Protein AF-0000000073178361 (afdb_homodimer)

pLDDT: mean 91.0, std 4.7, range [73.0, 97.69]

Radius of gyration: 18.45 Å; Cα contacts (8 Å, |Δi|>4): 380; chains: 2; bounding box: 31×57×42 Å

Foldseek 3Di:
DAKWKWAADPVVLDIDTDDFPDGDPDLVSVVVRDDQAAKIKMWDFDWDAAPVRRIDTWTEIEIEAEPNYDPVRVVSCVVCVVVVCVVVVTPYYYYHHDPVVSVCVVVRVRD/DAKWKWDADPVVLDIDTDDFPDGDPDLVSVVVRDDQAAKIKMWDFDWDAAPVGRIDTWTEIEIEAEPNYDPVRVVSCVVCVVVVCVVVVTPYYYYHHDPVVSVCVVVRVRD

Structure (mmCIF, N/CA/C/O backbone):
data_AF-0000000073178361-model_v1
#
loop_
_entity.id
_entity.type
_entity.pdbx_description
1 polymer DEKNAAC100272
#
loop_
_atom_site.group_PDB
_atom_site.id
_atom_site.type_symbol
_atom_site.label_atom_id
_atom_site.label_alt_id
_atom_site.label_comp_id
_atom_site.label_asym_id
_atom_site.label_entity_id
_atom_site.label_seq_id
_atom_site.pdbx_PDB_ins_code
_atom_site.Cartn_x
_atom_site.Cartn_y
_atom_site.Cartn_z
_atom_site.occupancy
_atom_site.B_iso_or_equiv
_atom_site.auth_seq_id
_atom_site.auth_comp_id
_atom_site.auth_asym_id
_atom_site.auth_atom_id
_atom_site.pdbx_PDB_model_num
ATOM 1 N N . MET A 1 1 ? -2.188 -2.389 7.965 1 73 1 MET A N 1
ATOM 2 C CA . MET A 1 1 ? -1.613 -3.092 6.824 1 73 1 MET A CA 1
ATOM 3 C C . MET A 1 1 ? -2.686 -3.414 5.785 1 73 1 MET A C 1
ATOM 5 O O . MET A 1 1 ? -3.852 -3.604 6.133 1 73 1 MET A O 1
ATOM 9 N N . SER A 1 2 ? -2.369 -3.326 4.48 1 80.94 2 SER A N 1
ATOM 10 C CA . SER A 1 2 ? -3.293 -3.795 3.455 1 80.94 2 SER A CA 1
ATOM 11 C C . SER A 1 2 ? -2.574 -4.641 2.408 1 80.94 2 SER A C 1
ATOM 13 O O . SER A 1 2 ? -1.358 -4.531 2.242 1 80.94 2 SER A O 1
ATOM 15 N N . ALA A 1 3 ? -3.373 -5.582 1.909 1 89.44 3 ALA A N 1
ATOM 16 C CA . ALA A 1 3 ? -2.807 -6.496 0.919 1 89.44 3 ALA A CA 1
ATOM 17 C C . ALA A 1 3 ? -3.727 -6.629 -0.292 1 89.44 3 ALA A C 1
ATOM 19 O O . ALA A 1 3 ? -4.953 -6.613 -0.154 1 89.44 3 ALA A O 1
ATOM 20 N N . ASN A 1 4 ? -3.104 -6.68 -1.388 1 90.69 4 ASN A N 1
ATOM 21 C CA . ASN A 1 4 ? -3.787 -7.008 -2.635 1 90.69 4 ASN A CA 1
ATOM 22 C C . ASN A 1 4 ? -3.238 -8.289 -3.258 1 90.69 4 ASN A C 1
ATOM 24 O O . ASN A 1 4 ? -2.021 -8.484 -3.314 1 90.69 4 ASN A O 1
ATOM 28 N N . ILE A 1 5 ? -4.199 -9.07 -3.738 1 94.06 5 ILE A N 1
ATOM 29 C CA . ILE A 1 5 ? -3.807 -10.367 -4.27 1 94.06 5 ILE A CA 1
ATOM 30 C C . ILE A 1 5 ? -4.035 -10.398 -5.777 1 94.06 5 ILE A C 1
ATOM 32 O O . ILE A 1 5 ? -5.062 -9.922 -6.266 1 94.06 5 ILE A O 1
ATOM 36 N N . TYR A 1 6 ? -3.055 -11 -6.445 1 95 6 TYR A N 1
ATOM 37 C CA . TYR A 1 6 ? -3.131 -11.117 -7.898 1 95 6 TYR A CA 1
ATOM 38 C C . TYR A 1 6 ? -2.867 -12.547 -8.344 1 95 6 TYR A C 1
ATOM 40 O O . TYR A 1 6 ? -2.088 -13.266 -7.711 1 95 6 TYR A O 1
ATOM 48 N N . LYS A 1 7 ? -3.521 -12.859 -9.383 1 96 7 LYS A N 1
ATOM 49 C CA . LYS A 1 7 ? -3.332 -14.18 -9.984 1 96 7 LYS A CA 1
ATOM 50 C C . LYS A 1 7 ? -3.17 -14.07 -11.5 1 96 7 LYS A C 1
ATOM 52 O O . LYS A 1 7 ? -3.521 -13.047 -12.094 1 96 7 LYS A O 1
ATOM 57 N N . ILE A 1 8 ? -2.561 -15.109 -12.07 1 95.56 8 ILE A N 1
ATOM 58 C CA . ILE A 1 8 ? -2.477 -15.211 -13.523 1 95.56 8 ILE A CA 1
ATOM 59 C C . ILE A 1 8 ? -3.59 -16.125 -14.047 1 95.56 8 ILE A C 1
ATOM 61 O O . ILE A 1 8 ? -3.75 -17.25 -13.578 1 95.56 8 ILE A O 1
ATOM 65 N N . ASP A 1 9 ? -4.34 -15.609 -14.984 1 91.69 9 ASP A N 1
ATOM 66 C CA . ASP A 1 9 ? -5.363 -16.438 -15.633 1 91.69 9 ASP A CA 1
ATOM 67 C C . ASP A 1 9 ? -4.73 -17.516 -16.5 1 91.69 9 ASP A C 1
ATOM 69 O O . ASP A 1 9 ? -3.941 -17.203 -17.406 1 91.69 9 ASP A O 1
ATOM 73 N N . PRO A 1 10 ? -5.09 -18.703 -16.234 1 87.44 10 PRO A N 1
ATOM 74 C CA . PRO A 1 10 ? -4.426 -19.781 -16.969 1 87.44 10 PRO A CA 1
ATOM 75 C C . PRO A 1 10 ? -4.844 -19.844 -18.438 1 87.44 10 PRO A C 1
ATOM 77 O O . PRO A 1 10 ? -4.156 -20.469 -19.25 1 87.44 10 PRO A O 1
ATOM 80 N N . LYS A 1 11 ? -5.898 -19.234 -18.797 1 90.38 11 LYS A N 1
ATOM 81 C CA . LYS A 1 11 ? -6.383 -19.266 -20.172 1 90.38 11 LYS A CA 1
ATOM 82 C C . LYS A 1 11 ? -5.809 -18.125 -21 1 90.38 11 LYS A C 1
ATOM 84 O O . LYS A 1 11 ? -5.34 -18.328 -22.109 1 90.38 11 LYS A O 1
ATOM 89 N N . THR A 1 12 ? -5.809 -16.938 -20.391 1 90.56 12 THR A N 1
ATOM 90 C CA . THR A 1 12 ? -5.383 -15.758 -21.141 1 90.56 12 THR A CA 1
ATOM 91 C C . THR A 1 12 ? -3.932 -15.414 -20.828 1 90.56 12 THR A C 1
ATOM 93 O O . THR A 1 12 ? -3.311 -14.625 -21.531 1 90.56 12 THR A O 1
ATOM 96 N N . TYR A 1 13 ? -3.398 -15.961 -19.703 1 91 13 TYR A N 1
ATOM 97 C CA . TYR A 1 13 ? -2.033 -15.742 -19.234 1 91 13 TYR A CA 1
ATOM 98 C C . TYR A 1 13 ? -1.816 -14.289 -18.844 1 91 13 TYR A C 1
ATOM 100 O O . TYR A 1 13 ? -0.703 -13.766 -18.969 1 91 13 TYR A O 1
ATOM 108 N N . GLU A 1 14 ? -2.889 -13.633 -18.484 1 90.69 14 GLU A N 1
ATOM 109 C CA . GLU A 1 14 ? -2.816 -12.242 -18.062 1 90.69 14 GLU A CA 1
ATOM 110 C C . GLU A 1 14 ? -2.928 -12.125 -16.547 1 90.69 14 GLU A C 1
ATOM 112 O O . GLU A 1 14 ? -3.676 -12.875 -15.906 1 90.69 14 GLU A O 1
ATOM 117 N N . LEU A 1 15 ? -2.189 -11.211 -15.977 1 93.56 15 LEU A N 1
ATOM 118 C CA . LEU A 1 15 ? -2.277 -10.898 -14.555 1 93.56 15 LEU A CA 1
ATOM 119 C C . LEU A 1 15 ? -3.623 -10.266 -14.219 1 93.56 15 LEU A C 1
ATOM 121 O O . LEU A 1 15 ? -4.105 -9.398 -14.945 1 93.56 15 LEU A O 1
ATOM 125 N N . GLU A 1 16 ? -4.227 -10.766 -13.164 1 91 16 GLU A N 1
ATOM 126 C CA . GLU A 1 16 ? -5.531 -10.25 -12.766 1 91 16 GLU A CA 1
ATOM 127 C C . GLU A 1 16 ? -5.621 -10.07 -11.258 1 91 16 GLU A C 1
ATOM 129 O O . GLU A 1 16 ? -5.059 -10.859 -10.492 1 91 16 GLU A O 1
ATOM 134 N N . PHE A 1 17 ? -6.355 -9.047 -10.938 1 91.19 17 PHE A N 1
ATOM 135 C CA . PHE A 1 17 ? -6.637 -8.805 -9.523 1 91.19 17 PHE A CA 1
ATOM 136 C C . PHE A 1 17 ? -7.633 -9.828 -8.992 1 91.19 17 PHE A C 1
ATOM 138 O O . PHE A 1 17 ? -8.633 -10.133 -9.648 1 91.19 17 PHE A O 1
ATOM 145 N N . GLU A 1 18 ? -7.289 -10.422 -7.844 1 90.62 18 GLU A N 1
ATOM 146 C CA . GLU A 1 18 ? -8.211 -11.336 -7.172 1 90.62 18 GLU A CA 1
ATOM 147 C C . GLU A 1 18 ? -8.836 -10.68 -5.945 1 90.62 18 GLU A C 1
ATOM 149 O O . GLU A 1 18 ? -8.156 -10.406 -4.961 1 90.62 18 GLU A O 1
ATOM 154 N N . GLU A 1 19 ? -10.125 -10.492 -6.066 1 84.69 19 GLU A N 1
ATOM 155 C CA . GLU A 1 19 ? -10.836 -9.875 -4.949 1 84.69 19 GLU A CA 1
ATOM 156 C C . GLU A 1 19 ? -10.914 -10.812 -3.752 1 84.69 19 GLU A C 1
ATOM 158 O O . GLU A 1 19 ? -11.391 -11.945 -3.873 1 84.69 19 GLU A O 1
ATOM 163 N N . PRO A 1 20 ? -10.398 -10.32 -2.643 1 86 20 PRO A N 1
ATOM 164 C CA . PRO A 1 20 ? -10.492 -11.195 -1.473 1 86 20 PRO A CA 1
ATOM 165 C C . PRO A 1 20 ? -11.922 -11.336 -0.956 1 86 20 PRO A C 1
ATOM 167 O O . PRO A 1 20 ? -12.758 -10.469 -1.21 1 86 20 PRO A O 1
ATOM 170 N N . ASP A 1 21 ? -12.164 -12.422 -0.297 1 85.75 21 ASP A N 1
ATOM 171 C CA . ASP A 1 21 ? -13.477 -12.656 0.309 1 85.75 21 ASP A CA 1
ATOM 172 C C . ASP A 1 21 ? -13.727 -11.688 1.464 1 85.75 21 ASP A C 1
ATOM 174 O O . ASP A 1 21 ? -14.852 -11.234 1.666 1 85.75 21 ASP A O 1
ATOM 178 N N . ASP A 1 22 ? -12.695 -11.438 2.193 1 83.44 22 ASP A N 1
ATOM 179 C CA . ASP A 1 22 ? -12.773 -10.555 3.352 1 83.44 22 ASP A CA 1
ATOM 180 C C . ASP A 1 22 ? -11.648 -9.523 3.33 1 83.44 22 ASP A C 1
ATOM 182 O O . ASP A 1 22 ? -10.672 -9.68 2.602 1 83.44 22 ASP A O 1
ATOM 186 N N . THR A 1 23 ? -11.938 -8.492 4.055 1 81.31 23 THR A N 1
ATOM 187 C CA . THR A 1 23 ? -10.898 -7.473 4.18 1 81.31 23 THR A CA 1
ATOM 188 C C . THR A 1 23 ? -9.633 -8.062 4.781 1 81.31 23 THR A C 1
ATOM 190 O O . THR A 1 23 ? -9.695 -8.797 5.77 1 81.31 23 THR A O 1
ATOM 193 N N . ILE A 1 24 ? -8.539 -7.793 4.125 1 84.56 24 ILE A N 1
ATOM 194 C CA . ILE A 1 24 ? -7.254 -8.273 4.625 1 84.56 24 ILE A CA 1
ATOM 195 C C . ILE A 1 24 ? -6.582 -7.176 5.453 1 84.56 24 ILE A C 1
ATOM 197 O O . ILE A 1 24 ? -6.066 -6.203 4.902 1 84.56 24 ILE A O 1
ATOM 201 N N . ASP A 1 25 ? -6.609 -7.297 6.766 1 80.44 25 ASP A N 1
ATOM 202 C CA . ASP A 1 25 ? -6.066 -6.246 7.625 1 80.44 25 ASP A CA 1
ATOM 203 C C . ASP A 1 25 ? -4.953 -6.789 8.523 1 80.44 25 ASP A C 1
ATOM 205 O O . ASP A 1 25 ? -4.484 -6.098 9.43 1 80.44 25 ASP A O 1
ATOM 209 N N . SER A 1 26 ? -4.617 -8.062 8.336 1 84.81 26 SER A N 1
ATOM 210 C CA . SER A 1 26 ? -3.531 -8.695 9.078 1 84.81 26 SER A CA 1
ATOM 211 C C . SER A 1 26 ? -2.861 -9.789 8.25 1 84.81 26 SER A C 1
ATOM 213 O O . SER A 1 26 ? -3.42 -10.25 7.254 1 84.81 26 SER A O 1
ATOM 215 N N . LEU A 1 27 ? -1.683 -10.172 8.742 1 87.94 27 LEU A N 1
ATOM 216 C CA . LEU A 1 27 ? -0.977 -11.25 8.062 1 87.94 27 LEU A CA 1
ATOM 217 C C . LEU A 1 27 ? -1.759 -12.555 8.164 1 87.94 27 LEU A C 1
ATOM 219 O O . LEU A 1 27 ? -1.799 -13.336 7.207 1 87.94 27 LEU A O 1
ATOM 223 N N . ASP A 1 28 ? -2.367 -12.742 9.344 1 88.19 28 ASP A N 1
ATOM 224 C CA . ASP A 1 28 ? -3.176 -13.945 9.531 1 88.19 28 ASP A CA 1
ATOM 225 C C . ASP A 1 28 ? -4.34 -13.984 8.547 1 88.19 28 ASP A C 1
ATOM 227 O O . ASP A 1 28 ? -4.621 -15.031 7.953 1 88.19 28 ASP A O 1
ATOM 231 N N . SER A 1 29 ? -5.008 -12.859 8.414 1 89.25 29 SER A N 1
ATOM 232 C CA . SER A 1 29 ? -6.141 -12.805 7.496 1 89.25 29 SER A CA 1
ATOM 233 C C . SER A 1 29 ? -5.691 -12.961 6.047 1 89.25 29 SER A C 1
ATOM 235 O O . SER A 1 29 ? -6.438 -13.469 5.207 1 89.25 29 SER A O 1
ATOM 237 N N . LEU A 1 30 ? -4.527 -12.57 5.73 1 90.94 30 LEU A N 1
ATOM 238 C CA . LEU A 1 30 ? -3.957 -12.758 4.402 1 90.94 30 LEU A CA 1
ATOM 239 C C . LEU A 1 30 ? -3.789 -14.242 4.09 1 90.94 30 LEU A C 1
ATOM 241 O O . LEU A 1 30 ? -4.207 -14.703 3.025 1 90.94 30 LEU A O 1
ATOM 245 N N . VAL A 1 31 ? -3.248 -14.938 5.031 1 89.88 31 VAL A N 1
ATOM 246 C CA . VAL A 1 31 ? -2.98 -16.359 4.859 1 89.88 31 VAL A CA 1
ATOM 247 C C . VAL A 1 31 ? -4.285 -17.094 4.578 1 89.88 31 VAL A C 1
ATOM 249 O O . VAL A 1 31 ? -4.324 -18 3.742 1 89.88 31 VAL A O 1
ATOM 252 N N . GLU A 1 32 ? -5.309 -16.688 5.23 1 90.69 32 GLU A N 1
ATOM 253 C CA . GLU A 1 32 ? -6.609 -17.344 5.109 1 90.69 32 GLU A CA 1
ATOM 254 C C . GLU A 1 32 ? -7.191 -17.156 3.711 1 90.69 32 GLU A C 1
ATOM 256 O O . GLU A 1 32 ? -8.047 -17.938 3.279 1 90.69 32 GLU A O 1
ATOM 261 N N . GLU A 1 33 ? -6.762 -16.172 3.041 1 92.12 33 GLU A N 1
ATOM 262 C CA . GLU A 1 33 ? -7.32 -15.844 1.732 1 92.12 33 GLU A CA 1
ATOM 263 C C . GLU A 1 33 ? -6.559 -16.562 0.617 1 92.12 33 GLU A C 1
ATOM 265 O O . GLU A 1 33 ? -7.023 -16.609 -0.523 1 92.12 33 GLU A O 1
ATOM 270 N N . LEU A 1 34 ? -5.43 -17.078 0.937 1 93.38 34 LEU A N 1
ATOM 271 C CA . LEU A 1 34 ? -4.562 -17.656 -0.085 1 93.38 34 LEU A CA 1
ATOM 272 C C . LEU A 1 34 ? -4.91 -19.125 -0.329 1 93.38 34 LEU A C 1
ATOM 274 O O . LEU A 1 34 ? -5.23 -19.859 0.61 1 93.38 34 LEU A O 1
ATOM 278 N N . PRO A 1 35 ? -4.906 -19.547 -1.549 1 93.44 35 PRO A N 1
ATOM 279 C CA . PRO A 1 35 ? -5.156 -20.953 -1.881 1 93.44 35 PRO A CA 1
ATOM 280 C C . PRO A 1 35 ? -4.008 -21.859 -1.471 1 93.44 35 PRO A C 1
ATOM 282 O O . PRO A 1 35 ? -2.857 -21.422 -1.397 1 93.44 35 PRO A O 1
ATOM 285 N N . ASP A 1 36 ? -4.27 -23.188 -1.4 1 92.06 36 ASP A N 1
ATOM 286 C CA . ASP A 1 36 ? -3.271 -24.141 -0.908 1 92.06 36 ASP A CA 1
ATOM 287 C C . ASP A 1 36 ? -2.455 -24.719 -2.059 1 92.06 36 ASP A C 1
ATOM 289 O O . ASP A 1 36 ? -1.389 -25.297 -1.839 1 92.06 36 ASP A O 1
ATOM 293 N N . ASN A 1 37 ? -2.877 -24.547 -3.264 1 94.56 37 ASN A N 1
ATOM 294 C CA . ASN A 1 37 ? -2.234 -25.328 -4.305 1 94.56 37 ASN A CA 1
ATOM 295 C C . ASN A 1 37 ? -1.938 -24.5 -5.547 1 94.56 37 ASN A C 1
ATOM 297 O O . ASN A 1 37 ? -1.56 -25.031 -6.59 1 94.56 37 ASN A O 1
ATOM 301 N N . THR A 1 38 ? -2.158 -23.203 -5.516 1 95.44 38 THR A N 1
ATOM 302 C CA . THR A 1 38 ? -1.839 -22.344 -6.652 1 95.44 38 THR A CA 1
ATOM 303 C C . THR A 1 38 ? -1.091 -21.109 -6.191 1 95.44 38 THR A C 1
ATOM 305 O O . THR A 1 38 ? -1.426 -20.516 -5.16 1 95.44 38 THR A O 1
ATOM 308 N N . PRO A 1 39 ? -0.164 -20.641 -6.953 1 96.81 39 PRO A N 1
ATOM 309 C CA . PRO A 1 39 ? 0.592 -19.453 -6.57 1 96.81 39 PRO A CA 1
ATOM 310 C C . PRO A 1 39 ? -0.234 -18.172 -6.672 1 96.81 39 PRO A C 1
ATOM 312 O O . PRO A 1 39 ? -1.255 -18.141 -7.363 1 96.81 39 PRO A O 1
ATOM 315 N N . ARG A 1 40 ? 0.213 -17.172 -5.895 1 97 40 ARG A N 1
ATOM 316 C CA . ARG A 1 40 ? -0.356 -15.828 -5.949 1 97 40 ARG A CA 1
ATOM 317 C C . ARG A 1 40 ? 0.728 -14.766 -5.785 1 97 40 ARG A C 1
ATOM 319 O O . ARG A 1 40 ? 1.762 -15.023 -5.16 1 97 40 ARG A O 1
ATOM 326 N N . PHE A 1 41 ? 0.514 -13.672 -6.434 1 96.94 41 PHE A N 1
ATOM 327 C CA . PHE A 1 41 ? 1.26 -12.453 -6.125 1 96.94 41 PHE A CA 1
ATOM 328 C C . PHE A 1 41 ? 0.498 -11.594 -5.125 1 96.94 41 PHE A C 1
ATOM 330 O O . PHE A 1 41 ? -0.71 -11.391 -5.266 1 96.94 41 PHE A O 1
ATOM 337 N N . ILE A 1 42 ? 1.285 -11.148 -4.176 1 95.31 42 ILE A N 1
ATOM 338 C CA . ILE A 1 42 ? 0.673 -10.266 -3.186 1 95.31 42 ILE A CA 1
ATOM 339 C C . ILE A 1 42 ? 1.447 -8.953 -3.117 1 95.31 42 ILE A C 1
ATOM 341 O O . ILE A 1 42 ? 2.678 -8.953 -3.051 1 95.31 42 ILE A O 1
ATOM 345 N N . ILE A 1 43 ? 0.765 -7.879 -3.273 1 93.5 43 ILE A N 1
ATOM 346 C CA . ILE A 1 43 ? 1.327 -6.562 -2.98 1 93.5 43 ILE A CA 1
ATOM 347 C C . ILE A 1 43 ? 0.876 -6.105 -1.594 1 93.5 43 ILE A C 1
ATOM 349 O O . ILE A 1 43 ? -0.32 -5.934 -1.35 1 93.5 43 ILE A O 1
ATOM 353 N N . LEU A 1 44 ? 1.842 -5.91 -0.749 1 92.75 44 LEU A N 1
ATOM 354 C CA . LEU A 1 44 ? 1.572 -5.621 0.656 1 92.75 44 LEU A CA 1
ATOM 355 C C . LEU A 1 44 ? 2.102 -4.246 1.038 1 92.75 44 LEU A C 1
ATOM 357 O O . LEU A 1 44 ? 3.301 -3.98 0.919 1 92.75 44 LEU A O 1
ATOM 361 N N . ASN A 1 45 ? 1.271 -3.352 1.315 1 89.19 45 ASN A N 1
ATOM 362 C CA . ASN A 1 45 ? 1.639 -2.109 1.986 1 89.19 45 ASN A CA 1
ATOM 363 C C . ASN A 1 45 ? 1.819 -2.314 3.488 1 89.19 45 ASN A C 1
ATOM 365 O O . ASN A 1 45 ? 0.85 -2.57 4.203 1 89.19 45 ASN A O 1
ATOM 369 N N . TYR A 1 46 ? 3.043 -2.195 3.904 1 89.56 46 TYR A N 1
ATOM 370 C CA . TYR A 1 46 ? 3.357 -2.605 5.27 1 89.56 46 TYR A CA 1
ATOM 371 C C . TYR A 1 46 ? 4.125 -1.514 6.004 1 89.56 46 TYR A C 1
ATOM 373 O O . TYR A 1 46 ? 5.332 -1.638 6.223 1 89.56 46 TYR A O 1
ATOM 381 N N . PRO A 1 47 ? 3.4 -0.482 6.465 1 88.19 47 PRO A N 1
ATOM 382 C CA . PRO A 1 47 ? 4.074 0.574 7.223 1 88.19 47 PRO A CA 1
ATOM 383 C C . PRO A 1 47 ? 4.484 0.124 8.625 1 88.19 47 PRO A C 1
ATOM 385 O O . PRO A 1 47 ? 3.752 -0.629 9.273 1 88.19 47 PRO A O 1
ATOM 388 N N . TYR A 1 48 ? 5.676 0.541 8.984 1 89.25 48 TYR A N 1
ATOM 389 C CA . TYR A 1 48 ? 6.125 0.253 10.344 1 89.25 48 TYR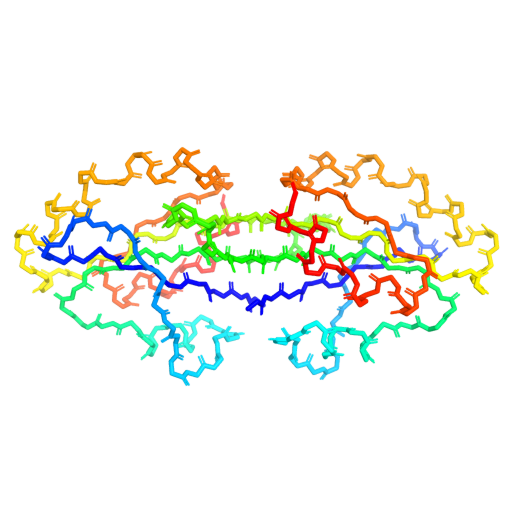 A CA 1
ATOM 390 C C . TYR A 1 48 ? 7.129 1.296 10.812 1 89.25 48 TYR A C 1
ATOM 392 O O . TYR A 1 48 ? 7.586 2.129 10.031 1 89.25 48 TYR A O 1
ATOM 400 N N . THR A 1 49 ? 7.355 1.328 12.086 1 86 49 THR A N 1
ATOM 401 C CA . THR A 1 49 ? 8.375 2.195 12.664 1 86 49 THR A CA 1
ATOM 402 C C . THR A 1 49 ? 9.641 1.403 12.977 1 86 49 THR A C 1
ATOM 404 O O . THR A 1 49 ? 9.594 0.41 13.703 1 86 49 THR A O 1
ATOM 407 N N . ALA A 1 50 ? 10.688 1.885 12.359 1 87.56 50 ALA A N 1
ATOM 408 C CA . ALA A 1 50 ? 11.969 1.214 12.602 1 87.56 50 ALA A CA 1
ATOM 409 C C . ALA A 1 50 ? 12.43 1.407 14.039 1 87.56 50 ALA A C 1
ATOM 411 O O . ALA A 1 50 ? 11.836 2.191 14.789 1 87.56 50 ALA A O 1
ATOM 412 N N . SER A 1 51 ? 13.445 0.602 14.391 1 87.38 51 SER A N 1
ATOM 413 C CA . SER A 1 51 ? 13.953 0.623 15.758 1 87.38 51 SER A CA 1
ATOM 414 C C . SER A 1 51 ? 14.5 2 16.125 1 87.38 51 SER A C 1
ATOM 416 O O . SER A 1 51 ? 14.484 2.391 17.297 1 87.38 51 SER A O 1
ATOM 418 N N . ASP A 1 52 ? 14.969 2.762 15.211 1 85.12 52 ASP A N 1
ATOM 419 C CA . ASP A 1 52 ? 15.531 4.086 15.469 1 85.12 52 ASP A CA 1
ATOM 420 C C . ASP A 1 52 ? 14.445 5.156 15.43 1 85.12 52 ASP A C 1
ATOM 422 O O . ASP A 1 52 ? 14.742 6.352 15.484 1 85.12 52 ASP A O 1
ATOM 426 N N . GLY A 1 53 ? 13.227 4.777 15.289 1 80.75 53 GLY A N 1
ATOM 427 C CA . GLY A 1 53 ? 12.102 5.699 15.367 1 80.75 53 GLY A CA 1
ATOM 428 C C . GLY A 1 53 ? 11.664 6.219 14.016 1 80.75 53 GLY A C 1
ATOM 429 O O . GLY A 1 53 ? 10.664 6.934 13.914 1 80.75 53 GLY A O 1
ATOM 430 N N . ARG A 1 54 ? 12.328 5.855 13.008 1 81.62 54 ARG A N 1
ATOM 431 C CA . ARG A 1 54 ? 12 6.355 11.68 1 81.62 54 ARG A CA 1
ATOM 432 C C . ARG A 1 54 ? 10.828 5.586 11.078 1 81.62 54 ARG A C 1
ATOM 434 O O . ARG A 1 54 ? 10.82 4.352 11.086 1 81.62 54 ARG A O 1
ATOM 441 N N . PRO A 1 55 ? 9.742 6.273 10.617 1 85.75 55 PRO A N 1
ATOM 442 C CA . PRO A 1 55 ? 8.656 5.578 9.922 1 85.75 55 PRO A CA 1
ATOM 443 C C . PRO A 1 55 ? 9.086 5.023 8.562 1 85.75 55 PRO A C 1
ATOM 445 O O . PRO A 1 55 ? 9.836 5.68 7.836 1 85.75 55 PRO A O 1
ATOM 448 N N . MET A 1 56 ? 8.773 3.85 8.281 1 87.12 56 MET A N 1
ATOM 449 C CA . MET A 1 56 ? 9.047 3.178 7.016 1 87.12 56 MET A CA 1
ATOM 450 C C . MET A 1 56 ? 7.746 2.836 6.293 1 87.12 56 MET A C 1
ATOM 452 O O . MET A 1 56 ? 6.746 2.498 6.93 1 87.12 56 MET A O 1
ATOM 456 N N . PHE A 1 57 ? 7.816 2.965 4.945 1 87.25 57 PHE A N 1
ATOM 457 C CA . PHE A 1 57 ? 6.637 2.748 4.117 1 87.25 57 PHE A CA 1
ATOM 458 C C . PHE A 1 57 ? 6.938 1.766 2.992 1 87.25 57 PHE A C 1
ATOM 460 O O . PHE A 1 57 ? 6.73 2.076 1.816 1 87.25 57 PHE A O 1
ATOM 467 N N . PRO A 1 58 ? 7.305 0.642 3.332 1 90.19 58 PRO A N 1
ATOM 468 C CA . PRO A 1 58 ? 7.695 -0.247 2.234 1 90.19 58 PRO A CA 1
ATOM 469 C C . PRO A 1 58 ? 6.492 -0.818 1.485 1 90.19 58 PRO A C 1
ATOM 471 O O . PRO A 1 58 ? 5.473 -1.137 2.1 1 90.19 58 PRO A O 1
ATOM 474 N N . LEU A 1 59 ? 6.547 -0.883 0.263 1 91.69 59 LEU A N 1
ATOM 475 C CA . LEU A 1 59 ? 5.715 -1.713 -0.601 1 91.69 59 LEU A CA 1
ATOM 476 C C . LEU A 1 59 ? 6.383 -3.059 -0.867 1 91.69 59 LEU A C 1
ATOM 478 O O . LEU A 1 59 ? 7.434 -3.121 -1.508 1 91.69 59 LEU A O 1
ATOM 482 N N . VAL A 1 60 ? 5.746 -4.09 -0.361 1 94.69 60 VAL A N 1
ATOM 483 C CA . VAL A 1 60 ? 6.367 -5.41 -0.417 1 94.69 60 VAL A CA 1
ATOM 484 C C . VAL A 1 60 ? 5.672 -6.266 -1.473 1 94.69 60 VAL A C 1
ATOM 486 O O . VAL A 1 60 ? 4.441 -6.336 -1.51 1 94.69 60 VAL A O 1
ATOM 489 N N . LEU A 1 61 ? 6.434 -6.852 -2.342 1 96.88 61 LEU A N 1
ATOM 490 C CA . LEU A 1 61 ? 5.914 -7.863 -3.254 1 96.88 61 LEU A CA 1
ATOM 491 C C . LEU A 1 61 ? 6.207 -9.266 -2.732 1 96.88 61 LEU A C 1
ATOM 493 O O . LEU A 1 61 ? 7.367 -9.633 -2.545 1 96.88 61 LEU A O 1
ATOM 497 N N . ILE A 1 62 ? 5.156 -9.992 -2.527 1 96.88 62 ILE A N 1
ATOM 498 C CA . ILE A 1 62 ? 5.262 -11.367 -2.053 1 96.88 62 ILE A CA 1
ATOM 499 C C . ILE A 1 62 ? 4.871 -12.328 -3.174 1 96.88 62 ILE A C 1
ATOM 501 O O . ILE A 1 62 ? 3.807 -12.188 -3.781 1 96.88 62 ILE A O 1
ATOM 505 N N . TYR A 1 63 ? 5.785 -13.242 -3.447 1 97.69 63 TYR A N 1
ATOM 506 C CA . TYR A 1 63 ? 5.492 -14.367 -4.328 1 97.69 63 TYR A CA 1
ATOM 507 C C . TYR A 1 63 ? 5.152 -15.609 -3.521 1 97.69 63 TYR A C 1
ATOM 509 O O . TYR A 1 63 ? 6.043 -16.297 -3.014 1 97.69 63 TYR A O 1
ATOM 517 N N . TYR A 1 64 ? 3.807 -15.797 -3.381 1 97 64 TYR A N 1
ATOM 518 C CA . TYR A 1 64 ? 3.318 -16.984 -2.688 1 97 64 TYR A CA 1
ATOM 519 C C . TYR A 1 64 ? 3.254 -18.172 -3.631 1 97 64 TYR A C 1
ATOM 521 O O . TYR A 1 64 ? 2.484 -18.172 -4.594 1 97 64 TYR A O 1
ATOM 529 N N . ARG A 1 65 ? 4.035 -19.156 -3.352 1 95.62 65 ARG A N 1
ATOM 530 C CA . ARG A 1 65 ? 4.117 -20.312 -4.242 1 95.62 65 ARG A CA 1
ATOM 531 C C . ARG A 1 65 ? 4.18 -21.609 -3.449 1 95.62 65 ARG A C 1
ATOM 533 O O . ARG A 1 65 ? 5.246 -22.219 -3.314 1 95.62 65 ARG A O 1
ATOM 540 N N . PRO A 1 66 ? 3.031 -22.109 -3.107 1 95.06 66 PRO A N 1
ATOM 541 C CA . PRO A 1 66 ? 2.996 -23.359 -2.336 1 95.06 66 PRO A CA 1
ATOM 542 C C . PRO A 1 66 ? 3.664 -24.516 -3.062 1 95.06 66 PRO A C 1
ATOM 544 O O . PRO A 1 66 ? 3.557 -24.625 -4.285 1 95.06 66 PRO A O 1
ATOM 547 N N . SER A 1 67 ? 4.316 -25.375 -2.305 1 93.38 67 SER A N 1
ATOM 548 C CA . SER A 1 67 ? 5.051 -26.5 -2.875 1 93.38 67 SER A CA 1
ATOM 549 C C . SER A 1 67 ? 4.109 -27.484 -3.557 1 93.38 67 SER A C 1
ATOM 551 O O . SER A 1 67 ? 4.535 -28.266 -4.418 1 93.38 67 SER A O 1
ATOM 553 N N . THR A 1 68 ? 2.889 -27.484 -3.164 1 94.25 68 THR A N 1
ATOM 554 C CA . THR A 1 68 ? 1.896 -28.422 -3.678 1 94.25 68 THR A CA 1
ATOM 555 C C . THR A 1 68 ? 1.391 -27.984 -5.047 1 94.25 68 THR A C 1
ATOM 557 O O . THR A 1 68 ? 0.612 -28.688 -5.688 1 94.25 68 THR A O 1
ATOM 560 N N . SER A 1 69 ? 1.771 -26.812 -5.488 1 94.88 69 SER A N 1
ATOM 561 C CA . SER A 1 69 ? 1.31 -26.297 -6.773 1 94.88 69 SER A CA 1
ATOM 562 C C . SER A 1 69 ? 1.822 -27.156 -7.93 1 94.88 69 SER A C 1
ATOM 564 O O . SER A 1 69 ? 2.893 -27.75 -7.832 1 94.88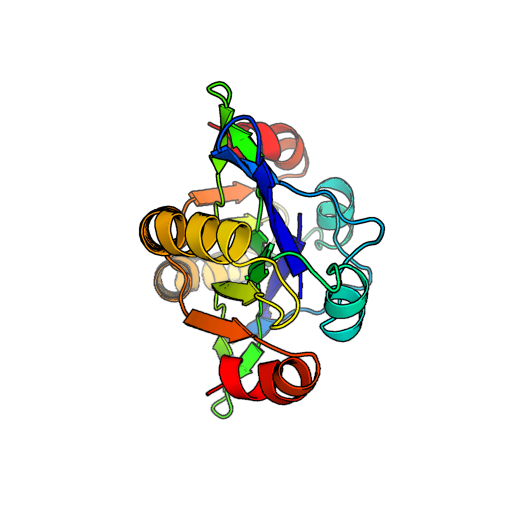 69 SER A O 1
ATOM 566 N N . ARG A 1 70 ? 1.076 -27.156 -9.031 1 94.5 70 ARG A N 1
ATOM 567 C CA . ARG A 1 70 ? 1.517 -27.844 -10.242 1 94.5 70 ARG A CA 1
ATOM 568 C C . ARG A 1 70 ? 2.707 -27.125 -10.867 1 94.5 70 ARG A C 1
ATOM 570 O O . ARG A 1 70 ? 2.811 -25.891 -10.789 1 94.5 70 ARG A O 1
ATOM 577 N N . GLN A 1 71 ? 3.529 -27.875 -11.477 1 94.75 71 GLN A N 1
ATOM 578 C CA . GLN A 1 71 ? 4.734 -27.344 -12.109 1 94.75 71 GLN A CA 1
ATOM 579 C C . GLN A 1 71 ? 4.387 -26.297 -13.156 1 94.75 71 GLN A C 1
ATOM 581 O O . GLN A 1 71 ? 5.059 -25.266 -13.258 1 94.75 71 GLN A O 1
ATOM 586 N N . GLU A 1 72 ? 3.379 -26.562 -13.844 1 94.44 72 GLU A N 1
ATOM 587 C CA . GLU A 1 72 ? 2.955 -25.641 -14.891 1 94.44 72 GLU A CA 1
ATOM 588 C C . GLU A 1 72 ? 2.625 -24.266 -14.312 1 94.44 72 GLU A C 1
ATOM 590 O O . GLU A 1 72 ? 3.021 -23.25 -14.875 1 94.44 72 GLU A O 1
ATOM 595 N N . SER A 1 73 ? 1.896 -24.25 -13.234 1 94.81 73 SER A N 1
ATOM 596 C CA . SER A 1 73 ? 1.548 -23 -12.586 1 94.81 73 SER A CA 1
ATOM 597 C C . SER A 1 73 ? 2.791 -22.281 -12.07 1 94.81 73 SER A C 1
ATOM 599 O O . SER A 1 73 ? 2.924 -21.062 -12.234 1 94.81 73 SER A O 1
ATOM 601 N N . LYS A 1 74 ? 3.645 -23.047 -11.469 1 94.88 74 LYS A N 1
ATOM 602 C CA . LYS A 1 74 ? 4.887 -22.469 -10.977 1 94.88 74 LYS A CA 1
ATOM 603 C C . LYS A 1 74 ? 5.684 -21.812 -12.109 1 94.88 74 LYS A C 1
ATOM 605 O O . LYS A 1 74 ? 6.184 -20.703 -11.961 1 94.88 74 LYS A O 1
ATOM 610 N N . MET A 1 75 ? 5.727 -22.484 -13.18 1 95.44 75 MET A N 1
ATOM 611 C CA . MET A 1 75 ? 6.449 -21.969 -14.344 1 95.44 75 MET A CA 1
ATOM 612 C C . MET A 1 75 ? 5.809 -20.688 -14.859 1 95.44 75 MET A C 1
ATOM 614 O O . MET A 1 75 ? 6.512 -19.734 -15.211 1 95.44 75 MET A O 1
ATOM 618 N N . LEU A 1 76 ? 4.586 -20.75 -14.93 1 95.56 76 LEU A N 1
ATOM 619 C CA . LEU A 1 76 ? 3.857 -19.578 -15.422 1 95.56 76 LEU A CA 1
ATOM 620 C C . LEU A 1 76 ? 4.152 -18.359 -14.578 1 95.56 76 LEU A C 1
ATOM 622 O O . LEU A 1 76 ? 4.477 -17.281 -15.109 1 95.56 76 LEU A O 1
ATOM 626 N N . TYR A 1 77 ? 4.086 -18.422 -13.281 1 97.56 77 TYR A N 1
ATOM 627 C CA . TYR A 1 77 ? 4.309 -17.297 -12.375 1 97.56 77 TYR A CA 1
ATOM 628 C C . TYR A 1 77 ? 5.773 -16.891 -12.367 1 97.56 77 TYR A C 1
ATOM 630 O O . TYR A 1 77 ? 6.094 -15.703 -12.297 1 97.56 77 TYR A O 1
ATOM 638 N N . ALA A 1 78 ? 6.645 -17.828 -12.445 1 95.5 78 ALA A N 1
ATOM 639 C CA . ALA A 1 78 ? 8.07 -17.547 -12.539 1 95.5 78 ALA A CA 1
ATOM 640 C C . ALA A 1 78 ? 8.391 -16.75 -13.797 1 95.5 78 ALA A C 1
ATOM 642 O O . ALA A 1 78 ? 9.234 -15.844 -13.766 1 95.5 78 ALA A O 1
ATOM 643 N N . GLY A 1 79 ? 7.742 -17.031 -14.773 1 94.75 79 GLY A N 1
ATOM 644 C CA . GLY A 1 79 ? 7.961 -16.359 -16.047 1 94.75 79 GLY A CA 1
ATOM 645 C C . GLY A 1 79 ? 7.477 -14.922 -16.031 1 94.75 79 GLY A C 1
ATOM 646 O O . GLY A 1 79 ? 8.008 -14.078 -16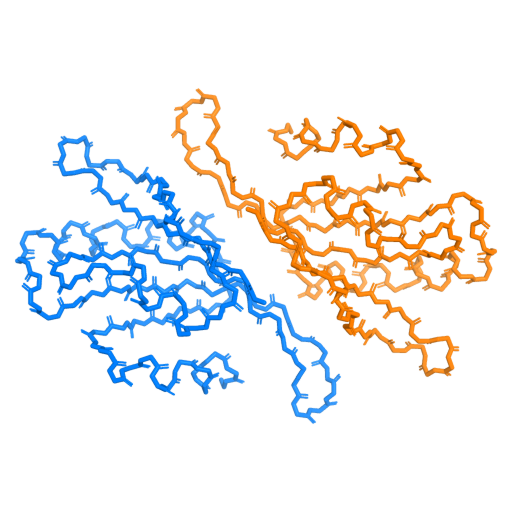.75 1 94.75 79 GLY A O 1
ATOM 647 N N . CYS A 1 80 ? 6.52 -14.656 -15.25 1 94.44 80 CYS A N 1
ATOM 648 C CA . CYS A 1 80 ? 5.891 -13.336 -15.188 1 94.44 80 CYS A CA 1
ATOM 649 C C . CYS A 1 80 ? 6.527 -12.484 -14.102 1 94.44 80 CYS A C 1
ATOM 651 O O . CYS A 1 80 ? 6.402 -11.258 -14.109 1 94.44 80 CYS A O 1
ATOM 653 N N . LEU A 1 81 ? 7.301 -13.086 -13.203 1 96 81 LEU A N 1
ATOM 654 C CA . LEU A 1 81 ? 7.742 -12.477 -11.953 1 96 81 LEU A CA 1
ATOM 655 C C . LEU A 1 81 ? 8.562 -11.227 -12.219 1 96 81 LEU A C 1
ATOM 657 O O . LEU A 1 81 ? 8.297 -10.164 -11.648 1 96 81 LEU A O 1
ATOM 661 N N . GLU A 1 82 ? 9.555 -11.273 -13.109 1 96.12 82 GLU A N 1
ATOM 662 C CA . GLU A 1 82 ? 10.453 -10.148 -13.352 1 96.12 82 GLU A CA 1
ATOM 663 C C . GLU A 1 82 ? 9.695 -8.953 -13.906 1 96.12 82 GLU A C 1
ATOM 665 O O . GLU A 1 82 ? 9.922 -7.816 -13.484 1 96.12 82 GLU A O 1
ATOM 670 N N . ARG A 1 83 ? 8.883 -9.156 -14.805 1 93.19 83 ARG A N 1
ATOM 671 C CA . ARG A 1 83 ? 8.07 -8.078 -15.367 1 93.19 83 ARG A CA 1
ATOM 672 C C . ARG A 1 83 ? 7.188 -7.445 -14.305 1 93.19 83 ARG A C 1
ATOM 674 O O . ARG A 1 83 ? 7.059 -6.223 -14.242 1 93.19 83 ARG A O 1
ATOM 681 N N . PHE A 1 84 ? 6.629 -8.297 -13.523 1 94.31 84 PHE A N 1
ATOM 682 C CA . PHE A 1 84 ? 5.754 -7.809 -12.469 1 94.31 84 PHE A CA 1
ATOM 683 C C . PHE A 1 84 ? 6.539 -6.965 -11.461 1 94.31 84 PHE A C 1
ATOM 685 O O . PHE A 1 84 ? 6.078 -5.898 -11.055 1 94.31 84 PHE A O 1
ATOM 692 N N . LYS A 1 85 ? 7.695 -7.398 -11.109 1 94.81 85 LYS A N 1
ATOM 693 C CA . LYS A 1 85 ? 8.578 -6.629 -10.234 1 94.81 85 LYS A CA 1
ATOM 694 C C . LYS A 1 85 ? 8.852 -5.242 -10.82 1 94.81 85 LYS A C 1
ATOM 696 O O . LYS A 1 85 ? 8.805 -4.242 -10.094 1 94.81 85 LYS A O 1
ATOM 701 N N . ASN A 1 86 ? 9.016 -5.184 -12.07 1 92.94 86 ASN A N 1
ATOM 702 C CA . ASN A 1 86 ? 9.336 -3.922 -12.727 1 92.94 86 ASN A CA 1
ATOM 703 C C . ASN A 1 86 ? 8.133 -2.986 -12.75 1 92.94 86 ASN A C 1
ATOM 705 O O . ASN A 1 86 ? 8.281 -1.771 -12.617 1 92.94 86 ASN A O 1
ATOM 709 N N . GLU A 1 87 ? 7.02 -3.568 -12.938 1 89.69 87 GLU A N 1
ATOM 710 C CA . GLU A 1 87 ? 5.793 -2.775 -13.008 1 89.69 87 GLU A CA 1
ATOM 711 C C . GLU A 1 87 ? 5.422 -2.221 -11.633 1 89.69 87 GLU A C 1
ATOM 713 O O . GLU A 1 87 ? 4.977 -1.077 -11.523 1 89.69 87 GLU A O 1
ATOM 718 N N . VAL A 1 88 ? 5.68 -3.016 -10.648 1 89.75 88 VAL A N 1
ATOM 719 C CA . VAL A 1 88 ? 5.297 -2.639 -9.297 1 89.75 88 VAL A CA 1
ATOM 720 C C . VAL A 1 88 ? 6.402 -1.802 -8.656 1 89.75 88 VAL A C 1
ATOM 722 O O . VAL A 1 88 ? 6.125 -0.857 -7.914 1 89.75 88 VAL A O 1
ATOM 725 N N . SER A 1 89 ? 7.637 -2.15 -8.844 1 90.88 89 SER A N 1
ATOM 726 C CA . SER A 1 89 ? 8.82 -1.546 -8.25 1 90.88 89 SER A CA 1
ATOM 727 C C . SER A 1 89 ? 8.742 -1.561 -6.723 1 90.88 89 SER A C 1
ATOM 729 O O . SER A 1 89 ? 8.82 -0.511 -6.082 1 90.88 89 SER A O 1
ATOM 731 N N . PRO A 1 90 ? 8.656 -2.723 -6.184 1 93.62 90 PRO A N 1
ATOM 732 C CA . PRO A 1 90 ? 8.516 -2.797 -4.73 1 93.62 90 PRO A CA 1
ATOM 733 C C . PRO A 1 90 ? 9.812 -2.445 -3.996 1 93.62 90 PRO A C 1
ATOM 735 O O . PRO A 1 90 ? 10.898 -2.547 -4.57 1 93.62 90 PRO A O 1
ATOM 738 N N . ASN A 1 91 ? 9.648 -2.014 -2.787 1 92.25 91 ASN A N 1
ATOM 739 C CA . ASN A 1 91 ? 10.805 -1.777 -1.93 1 92.25 91 ASN A CA 1
ATOM 740 C C . ASN A 1 91 ? 11.477 -3.086 -1.517 1 92.25 91 ASN A C 1
ATOM 742 O O . ASN A 1 91 ? 12.68 -3.117 -1.252 1 92.25 91 ASN A O 1
ATOM 746 N N . LYS A 1 92 ? 10.672 -4.129 -1.432 1 94.19 92 LYS A N 1
ATOM 747 C CA . LYS A 1 92 ? 11.148 -5.426 -0.953 1 94.19 92 LYS A CA 1
ATOM 748 C C . LYS A 1 92 ? 10.453 -6.57 -1.687 1 94.19 92 LYS A C 1
ATOM 750 O O . LYS A 1 92 ? 9.273 -6.469 -2.031 1 94.19 92 LYS A O 1
ATOM 755 N N . PHE A 1 93 ? 11.266 -7.629 -1.906 1 96.38 93 PHE A N 1
ATOM 756 C CA . PHE A 1 93 ? 10.734 -8.844 -2.52 1 96.38 93 PHE A CA 1
ATOM 757 C C . PHE A 1 93 ? 10.914 -10.039 -1.597 1 96.38 93 PHE A C 1
ATOM 759 O O . PHE A 1 93 ? 11.992 -10.234 -1.031 1 96.38 93 PHE A O 1
ATOM 766 N N . ILE A 1 94 ? 9.844 -10.859 -1.426 1 96.56 94 ILE A N 1
ATOM 767 C CA . ILE A 1 94 ? 9.898 -12.023 -0.551 1 96.56 94 ILE A CA 1
ATOM 768 C C . ILE A 1 94 ? 9.195 -13.203 -1.217 1 96.56 94 ILE A C 1
ATOM 770 O O . ILE A 1 94 ? 8.125 -13.047 -1.809 1 96.56 94 ILE A O 1
ATOM 774 N N . GLU A 1 95 ? 9.797 -14.328 -1.104 1 96.19 95 GLU A N 1
ATOM 775 C CA . GLU A 1 95 ? 9.164 -15.562 -1.565 1 96.19 95 GLU A CA 1
ATOM 776 C C . GLU A 1 95 ? 8.656 -16.391 -0.392 1 96.19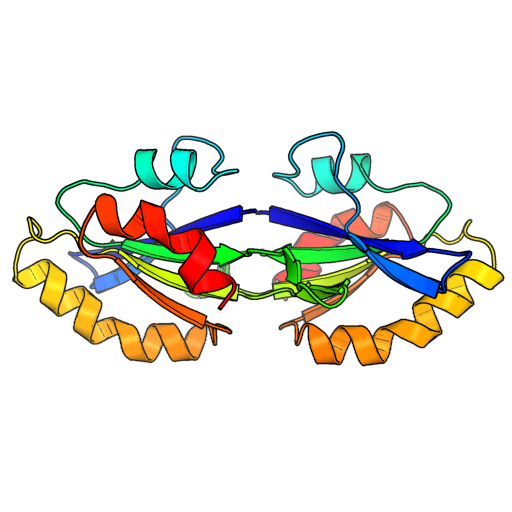 95 GLU A C 1
ATOM 778 O O . GLU A 1 95 ? 9.352 -16.562 0.612 1 96.19 95 GLU A O 1
ATOM 783 N N . ILE A 1 96 ? 7.465 -16.906 -0.561 1 95.25 96 ILE A N 1
ATOM 784 C CA . ILE A 1 96 ? 6.855 -17.75 0.467 1 95.25 96 ILE A CA 1
ATOM 785 C C . ILE A 1 96 ? 6.477 -19.109 -0.128 1 95.25 96 ILE A C 1
ATOM 787 O O . ILE A 1 96 ? 5.711 -19.172 -1.094 1 95.25 96 ILE A O 1
ATOM 791 N N . ILE A 1 97 ? 6.918 -20.141 0.43 1 92 97 ILE A N 1
ATOM 792 C CA . ILE A 1 97 ? 6.703 -21.484 -0.128 1 92 97 ILE A CA 1
ATOM 793 C C . ILE A 1 97 ? 5.738 -22.266 0.761 1 92 97 ILE A C 1
ATOM 795 O O . ILE A 1 97 ? 5.035 -23.156 0.287 1 92 97 ILE A O 1
ATOM 799 N N . ASP A 1 98 ? 5.734 -21.922 2.064 1 84.62 98 ASP A N 1
ATOM 800 C CA . ASP A 1 98 ? 4.812 -22.609 2.961 1 84.62 98 ASP A CA 1
ATOM 801 C C . ASP A 1 98 ? 4.301 -21.672 4.051 1 84.62 98 ASP A C 1
ATOM 803 O O . ASP A 1 98 ? 4.727 -20.516 4.137 1 84.62 98 ASP A O 1
ATOM 807 N N . GLU A 1 99 ? 3.309 -22.219 4.812 1 79.06 99 GLU A N 1
ATOM 808 C CA . GLU A 1 99 ? 2.645 -21.422 5.836 1 79.06 99 GLU A CA 1
ATOM 809 C C . GLU A 1 99 ? 3.629 -20.984 6.914 1 79.06 99 GLU A C 1
ATOM 811 O O . GLU A 1 99 ? 3.441 -19.938 7.543 1 79.06 99 GLU A O 1
ATOM 816 N N . ASP A 1 100 ? 4.684 -21.812 7.102 1 84.19 100 ASP A N 1
ATOM 817 C CA . ASP A 1 100 ? 5.672 -21.484 8.125 1 84.19 100 ASP A CA 1
ATOM 818 C C . ASP A 1 100 ? 6.441 -20.219 7.758 1 84.19 100 ASP A C 1
ATOM 820 O O . ASP A 1 100 ? 6.887 -19.484 8.641 1 84.19 100 ASP A O 1
ATOM 824 N N . ASP A 1 101 ? 6.551 -20.031 6.512 1 88.81 101 ASP A N 1
ATOM 825 C CA . ASP A 1 101 ? 7.262 -18.844 6.035 1 88.81 101 ASP A CA 1
ATOM 826 C C . ASP A 1 101 ? 6.547 -17.578 6.465 1 88.81 101 ASP A C 1
ATOM 828 O O . ASP A 1 101 ? 7.188 -16.547 6.684 1 88.81 101 ASP A O 1
ATOM 832 N N . PHE A 1 102 ? 5.207 -17.641 6.641 1 87.75 102 PHE A N 1
ATOM 833 C CA . PHE A 1 102 ? 4.445 -16.453 7.027 1 87.75 102 PHE A CA 1
ATOM 834 C C . PHE A 1 102 ? 4.762 -16.047 8.461 1 87.75 102 PHE A C 1
ATOM 836 O O . PHE A 1 102 ? 4.609 -14.883 8.828 1 87.75 102 PHE A O 1
ATOM 843 N N . ASP A 1 103 ? 5.246 -17.047 9.18 1 86.69 103 ASP A N 1
ATOM 844 C CA . ASP A 1 103 ? 5.582 -16.781 10.57 1 86.69 103 ASP A CA 1
ATOM 845 C C . ASP A 1 103 ? 6.77 -15.82 10.672 1 86.69 103 ASP A C 1
ATOM 847 O O . ASP A 1 103 ? 6.863 -15.039 11.625 1 86.69 103 ASP A O 1
ATOM 851 N N . ASP A 1 104 ? 7.555 -15.875 9.672 1 89.88 104 ASP A N 1
ATOM 852 C CA . ASP A 1 104 ? 8.758 -15.047 9.695 1 89.88 104 ASP A CA 1
ATOM 853 C C . ASP A 1 104 ? 8.609 -13.828 8.789 1 89.88 104 ASP A C 1
ATOM 855 O O . ASP A 1 104 ? 9.562 -13.07 8.594 1 89.88 104 ASP A O 1
ATOM 859 N N . LEU A 1 105 ? 7.469 -13.633 8.273 1 91.06 105 LEU A N 1
ATOM 860 C CA . LEU A 1 105 ? 7.238 -12.609 7.262 1 91.06 105 LEU A CA 1
ATOM 861 C C . LEU A 1 105 ? 7.477 -11.211 7.84 1 91.06 105 LEU A C 1
ATOM 863 O O . LEU A 1 105 ? 8.156 -10.391 7.219 1 91.06 105 LEU A O 1
ATOM 867 N N . ASP A 1 106 ? 6.961 -10.977 9.039 1 90.56 106 ASP A N 1
ATOM 868 C CA . ASP A 1 106 ? 7.141 -9.68 9.688 1 90.56 106 ASP A CA 1
ATOM 869 C C . ASP A 1 106 ? 8.625 -9.352 9.852 1 90.56 106 ASP A C 1
ATOM 871 O O . ASP A 1 106 ? 9.055 -8.242 9.523 1 90.56 106 ASP A O 1
ATOM 875 N N . ASP A 1 107 ? 9.336 -10.336 10.312 1 91.75 107 ASP A N 1
ATOM 876 C CA . ASP A 1 107 ? 10.773 -10.164 10.508 1 91.75 107 ASP A CA 1
ATOM 877 C C . ASP A 1 107 ? 11.484 -9.922 9.18 1 91.75 107 ASP A C 1
ATOM 879 O O . ASP A 1 107 ? 12.406 -9.109 9.109 1 91.75 107 ASP A O 1
ATOM 883 N N . ARG A 1 108 ? 11.07 -10.609 8.219 1 92.38 108 ARG A N 1
ATOM 884 C CA . ARG A 1 108 ? 11.695 -10.477 6.906 1 92.38 108 ARG A CA 1
ATOM 885 C C . ARG A 1 108 ? 11.422 -9.102 6.305 1 92.38 108 ARG A C 1
ATOM 887 O O . ARG A 1 108 ? 12.258 -8.562 5.578 1 92.38 108 ARG A O 1
ATOM 894 N N . ILE A 1 109 ? 10.266 -8.547 6.566 1 91.69 109 ILE A N 1
ATOM 895 C CA . ILE A 1 109 ? 9.898 -7.238 6.051 1 91.69 109 ILE A CA 1
ATOM 896 C C . ILE A 1 109 ? 10.695 -6.156 6.766 1 91.69 109 ILE A C 1
ATOM 898 O O . ILE A 1 109 ? 11.195 -5.223 6.133 1 91.69 109 ILE A O 1
ATOM 902 N N . ARG A 1 110 ? 10.883 -6.328 8.023 1 89.75 110 ARG A N 1
ATOM 903 C CA . ARG A 1 110 ? 11.469 -5.27 8.844 1 89.75 110 ARG A CA 1
ATOM 904 C C . ARG A 1 110 ? 12.992 -5.305 8.773 1 89.75 110 ARG A C 1
ATOM 906 O O . ARG A 1 110 ? 13.656 -4.336 9.148 1 89.75 110 ARG A O 1
ATOM 913 N N . ASN A 1 111 ? 13.531 -6.426 8.359 1 82.94 111 ASN A N 1
ATOM 914 C CA . ASN A 1 111 ? 14.984 -6.527 8.312 1 82.94 111 ASN A CA 1
ATOM 915 C C . ASN A 1 111 ? 15.516 -6.344 6.895 1 82.94 111 ASN A C 1
ATOM 917 O O . ASN A 1 111 ? 16.594 -5.773 6.699 1 82.94 111 ASN A O 1
ATOM 921 N N . MET B 1 1 ? -8.664 -1.265 -1.528 1 74.12 1 MET B N 1
ATOM 922 C CA . MET B 1 1 ? -7.832 -0.091 -1.271 1 74.12 1 MET B CA 1
ATOM 923 C C . MET B 1 1 ? -7.43 -0.022 0.197 1 74.12 1 MET B C 1
ATOM 925 O O . MET B 1 1 ? -8.156 -0.499 1.069 1 74.12 1 MET B O 1
ATOM 929 N N . SER B 1 2 ? -6.199 0.438 0.493 1 81.44 2 SER B N 1
ATOM 930 C CA . SER B 1 2 ? -5.816 0.703 1.876 1 81.44 2 SER B CA 1
ATOM 931 C C . SER B 1 2 ? -5.125 2.055 2.008 1 81.44 2 SER B C 1
ATOM 933 O O . SER B 1 2 ? -4.582 2.578 1.034 1 81.44 2 SER B O 1
ATOM 935 N N . ALA B 1 3 ? -5.383 2.623 3.199 1 89.56 3 ALA B N 1
ATOM 936 C CA . ALA B 1 3 ? -4.812 3.941 3.453 1 89.56 3 ALA B CA 1
ATOM 937 C C . ALA B 1 3 ? -4.129 3.99 4.816 1 89.56 3 ALA B C 1
ATOM 939 O O . ALA B 1 3 ? -4.598 3.373 5.777 1 89.56 3 ALA B O 1
ATOM 940 N N . ASN B 1 4 ? -3.039 4.645 4.809 1 90.75 4 ASN B N 1
ATOM 941 C CA . ASN B 1 4 ? -2.344 4.973 6.047 1 90.75 4 ASN B CA 1
ATOM 942 C C . ASN B 1 4 ? -2.244 6.48 6.254 1 90.75 4 ASN B C 1
ATOM 944 O O . ASN B 1 4 ? -1.92 7.219 5.32 1 90.75 4 ASN B O 1
ATOM 948 N N . ILE B 1 5 ? -2.49 6.836 7.516 1 94.12 5 ILE B N 1
ATOM 949 C CA . ILE B 1 5 ? -2.523 8.266 7.812 1 94.12 5 ILE B CA 1
ATOM 950 C C . ILE B 1 5 ? -1.342 8.633 8.711 1 94.12 5 ILE B C 1
ATOM 952 O O . ILE B 1 5 ? -1.02 7.906 9.648 1 94.12 5 ILE B O 1
ATOM 956 N N . TYR B 1 6 ? -0.768 9.781 8.367 1 94.94 6 TYR B N 1
ATOM 957 C CA . TYR B 1 6 ? 0.371 10.273 9.133 1 94.94 6 TYR B CA 1
ATOM 958 C C . TYR B 1 6 ? 0.166 11.727 9.539 1 94.94 6 TYR B C 1
ATOM 960 O O . TYR B 1 6 ? -0.466 12.5 8.812 1 94.94 6 TYR B O 1
ATOM 968 N N . LYS B 1 7 ? 0.705 12.008 10.648 1 95.94 7 LYS B N 1
ATOM 969 C CA . LYS B 1 7 ? 0.672 13.375 11.148 1 95.94 7 LYS B CA 1
ATOM 970 C C . LYS B 1 7 ? 2.041 13.797 11.672 1 95.94 7 LYS B C 1
ATOM 972 O O . LYS B 1 7 ? 2.898 12.953 11.938 1 95.94 7 LYS B O 1
ATOM 977 N N . ILE B 1 8 ? 2.232 15.117 11.734 1 95.62 8 ILE B N 1
ATOM 978 C CA . ILE B 1 8 ? 3.432 15.664 12.359 1 95.62 8 ILE B CA 1
ATOM 979 C C . ILE B 1 8 ? 3.127 16.078 13.797 1 95.62 8 ILE B C 1
ATOM 981 O O . ILE B 1 8 ? 2.172 16.812 14.055 1 95.62 8 ILE B O 1
ATOM 985 N N . ASP B 1 9 ? 3.918 15.578 14.703 1 91.75 9 ASP B N 1
ATOM 986 C CA . ASP B 1 9 ? 3.783 15.992 16.094 1 91.75 9 ASP B CA 1
ATOM 987 C C . ASP B 1 9 ? 4.215 17.453 16.281 1 91.75 9 ASP B C 1
ATOM 989 O O . ASP B 1 9 ? 5.34 17.812 15.945 1 91.75 9 ASP B O 1
ATOM 993 N N . PRO B 1 10 ? 3.352 18.203 16.828 1 87.38 10 PRO B N 1
ATOM 994 C CA . PRO B 1 10 ? 3.668 19.625 16.922 1 87.38 10 PRO B CA 1
ATOM 995 C C . PRO B 1 10 ? 4.746 19.922 17.953 1 87.38 10 PRO B C 1
ATOM 997 O O . PRO B 1 10 ? 5.352 21 17.938 1 87.38 10 PRO B O 1
ATOM 1000 N N . LYS B 1 11 ? 5.016 19.047 18.828 1 90.38 11 LYS B N 1
ATOM 1001 C CA . LYS B 1 11 ? 6.008 19.266 19.875 1 90.38 11 LYS B CA 1
ATOM 1002 C C . LYS B 1 11 ? 7.391 18.797 19.422 1 90.38 11 LYS B C 1
ATOM 1004 O O . LYS B 1 11 ? 8.383 19.5 19.609 1 90.38 11 LYS B O 1
ATOM 1009 N N . THR B 1 12 ? 7.422 17.625 18.797 1 90.75 12 THR B N 1
ATOM 1010 C CA . THR B 1 12 ? 8.711 17.047 18.438 1 90.75 12 THR B CA 1
ATOM 1011 C C . THR B 1 12 ? 9.039 17.328 16.984 1 90.75 12 THR B C 1
ATOM 1013 O O . THR B 1 12 ? 10.188 17.156 16.547 1 90.75 12 THR B O 1
ATOM 1016 N N . TYR B 1 13 ? 8 17.688 16.172 1 91 13 TYR B N 1
ATOM 1017 C CA . TYR B 1 13 ? 8.117 18 14.75 1 91 13 TYR B CA 1
ATOM 1018 C C . TYR B 1 13 ? 8.516 16.75 13.961 1 91 13 TYR B C 1
ATOM 1020 O O . TYR B 1 13 ? 9.164 16.859 12.922 1 91 13 TYR B O 1
ATOM 1028 N N . GLU B 1 14 ? 8.203 15.617 14.508 1 90.81 14 GLU B N 1
ATOM 1029 C CA . GLU B 1 14 ? 8.484 14.352 13.844 1 90.81 14 GLU B CA 1
ATOM 1030 C C . GLU B 1 14 ? 7.227 13.758 13.211 1 90.81 14 GLU B C 1
ATOM 1032 O O . GLU B 1 14 ? 6.137 13.875 13.773 1 90.81 14 GLU B O 1
ATOM 1037 N N . LEU B 1 15 ? 7.398 13.156 12.07 1 93.5 15 LEU B N 1
ATOM 1038 C CA . LEU B 1 15 ? 6.312 12.438 11.406 1 93.5 15 LEU B CA 1
ATOM 1039 C C . LEU B 1 15 ? 5.918 11.195 12.195 1 93.5 15 LEU B C 1
ATOM 1041 O O . LEU B 1 15 ? 6.781 10.453 12.672 1 93.5 15 LEU B O 1
ATOM 1045 N N . GLU B 1 16 ? 4.625 11.039 12.359 1 91 16 GLU B N 1
ATOM 1046 C CA . GLU B 1 16 ? 4.141 9.898 13.125 1 91 16 GLU B CA 1
ATOM 1047 C C . GLU B 1 16 ? 2.934 9.25 12.453 1 91 16 GLU B C 1
ATOM 1049 O O . GLU B 1 16 ? 2.1 9.945 11.867 1 91 16 GLU B O 1
ATOM 1054 N N . PHE B 1 17 ? 2.908 7.953 12.617 1 91.25 17 PHE B N 1
ATOM 1055 C CA . PHE B 1 17 ? 1.752 7.203 12.141 1 91.25 17 PHE B CA 1
ATOM 1056 C C . PHE B 1 17 ? 0.541 7.445 13.031 1 91.25 17 PHE B C 1
ATOM 1058 O O . PHE B 1 17 ? 0.658 7.441 14.266 1 91.25 17 PHE B O 1
ATOM 1065 N N . GLU B 1 18 ? -0.593 7.773 12.391 1 90.62 18 GLU B N 1
ATOM 1066 C CA . GLU B 1 18 ? -1.849 7.922 13.117 1 90.62 18 GLU B CA 1
ATOM 1067 C C . GLU B 1 18 ? -2.762 6.719 12.891 1 90.62 18 GLU B C 1
ATOM 1069 O O . GLU B 1 18 ? -3.256 6.508 11.781 1 90.62 18 GLU B O 1
ATOM 1074 N N . GLU B 1 19 ? -2.971 6.008 13.969 1 84.62 19 GLU B N 1
ATOM 1075 C CA . GLU B 1 19 ? -3.83 4.832 13.867 1 84.62 19 GLU B CA 1
ATOM 1076 C C . GLU B 1 19 ? -5.289 5.23 13.656 1 84.62 19 GLU B C 1
ATOM 1078 O O . GLU B 1 19 ? -5.844 6.004 14.438 1 84.62 19 GLU B O 1
ATOM 1083 N N . PRO B 1 20 ? -5.836 4.711 12.578 1 86.06 20 PRO B N 1
ATOM 1084 C CA . PRO B 1 20 ? -7.242 5.055 12.375 1 86.06 20 PRO B CA 1
ATOM 1085 C C . PRO B 1 20 ? -8.172 4.371 13.383 1 86.06 20 PRO B C 1
ATOM 1087 O O . PRO B 1 20 ? -7.809 3.338 13.953 1 86.06 20 PRO B O 1
ATOM 1090 N N . ASP B 1 21 ? -9.289 4.984 13.594 1 85.62 21 ASP B N 1
ATOM 1091 C CA . ASP B 1 21 ? -10.297 4.406 14.484 1 85.62 21 ASP B CA 1
ATOM 1092 C C . ASP B 1 21 ? -10.898 3.135 13.883 1 85.62 21 ASP B C 1
ATOM 1094 O O . ASP B 1 21 ? -11.188 2.18 14.602 1 85.62 21 ASP B O 1
ATOM 1098 N N . ASP B 1 22 ? -11.094 3.184 12.602 1 83.31 22 ASP B N 1
ATOM 1099 C CA . ASP B 1 22 ? -11.68 2.062 11.875 1 83.31 22 ASP B CA 1
ATOM 1100 C C . ASP B 1 22 ? -10.859 1.719 10.641 1 83.31 22 ASP B C 1
ATOM 1102 O O . ASP B 1 22 ? -10.031 2.516 10.195 1 83.31 22 ASP B O 1
ATOM 1106 N N . THR B 1 23 ? -11.094 0.514 10.242 1 81 23 THR B N 1
ATOM 1107 C CA . THR B 1 23 ? -10.43 0.099 9.016 1 81 23 THR B CA 1
ATOM 1108 C C . THR B 1 23 ? -10.828 1.005 7.852 1 81 23 THR B C 1
ATOM 1110 O O . THR B 1 23 ? -12.008 1.305 7.668 1 81 23 THR B O 1
ATOM 1113 N N . ILE B 1 24 ? -9.828 1.477 7.172 1 84.56 24 ILE B N 1
ATOM 1114 C CA . ILE B 1 24 ? -10.078 2.318 6.004 1 84.56 24 ILE B CA 1
ATOM 1115 C C . ILE B 1 24 ? -10.07 1.464 4.738 1 84.56 24 ILE B C 1
ATOM 1117 O O . ILE B 1 24 ? -9.008 1.05 4.27 1 84.56 24 ILE B O 1
ATOM 1121 N N . ASP B 1 25 ? -11.234 1.162 4.188 1 80.19 25 ASP B N 1
ATOM 1122 C CA . ASP B 1 25 ? -11.312 0.279 3.027 1 80.19 25 ASP B CA 1
ATOM 1123 C C . ASP B 1 25 ? -11.977 0.982 1.847 1 80.19 25 ASP B C 1
ATOM 1125 O O . ASP B 1 25 ? -12.273 0.351 0.833 1 80.19 25 ASP B O 1
ATOM 1129 N N . SER B 1 26 ? -12.289 2.252 2.029 1 84.88 26 SER B N 1
ATOM 1130 C CA . SER B 1 26 ? -12.883 3.061 0.968 1 84.88 26 SER B CA 1
ATOM 1131 C C . SER B 1 26 ? -12.484 4.527 1.107 1 84.88 26 SER B C 1
ATOM 1133 O O . SER B 1 26 ? -12.023 4.953 2.166 1 84.88 26 SER B O 1
ATOM 1135 N N . LEU B 1 27 ? -12.719 5.238 0.01 1 88 27 LEU B N 1
ATOM 1136 C CA . LEU B 1 27 ? -12.43 6.668 0.045 1 88 27 LEU B CA 1
ATOM 1137 C C . LEU B 1 27 ? -13.336 7.379 1.041 1 88 27 LEU B C 1
ATOM 1139 O O . LEU B 1 27 ? -12.906 8.297 1.736 1 88 27 LEU B O 1
ATOM 1143 N N . ASP B 1 28 ? -14.594 6.926 1.062 1 88.25 28 ASP B N 1
ATOM 1144 C CA . ASP B 1 28 ? -15.547 7.508 2.006 1 88.25 28 ASP B CA 1
ATOM 1145 C C . ASP B 1 28 ? -15.086 7.305 3.447 1 88.25 28 ASP B C 1
ATOM 1147 O O . ASP B 1 28 ? -15.141 8.227 4.262 1 88.25 28 ASP B O 1
ATOM 1151 N N . SER B 1 29 ? -14.672 6.086 3.742 1 89.25 29 SER B N 1
ATOM 1152 C CA . SER B 1 29 ? -14.211 5.797 5.098 1 89.25 29 SER B CA 1
ATOM 1153 C C . SER B 1 29 ? -12.93 6.559 5.426 1 89.25 29 SER B C 1
ATOM 1155 O O . SER B 1 29 ? -12.68 6.891 6.586 1 89.25 29 SER B O 1
ATOM 1157 N N . LEU B 1 30 ? -12.141 6.844 4.477 1 90.94 30 LEU B N 1
ATOM 1158 C CA . LEU B 1 30 ? -10.938 7.652 4.664 1 90.94 30 LEU B CA 1
ATOM 1159 C C . LEU B 1 30 ? -11.305 9.07 5.102 1 90.94 30 LEU B C 1
ATOM 1161 O O . LEU B 1 30 ? -10.742 9.586 6.074 1 90.94 30 LEU B O 1
ATOM 1165 N N . VAL B 1 31 ? -12.242 9.625 4.426 1 89.88 31 VAL B N 1
ATOM 1166 C CA . VAL B 1 31 ? -12.672 10.992 4.699 1 89.88 31 VAL B CA 1
ATOM 1167 C C . VAL B 1 31 ? -13.164 11.102 6.141 1 89.88 31 VAL B C 1
ATOM 1169 O O . VAL B 1 31 ? -12.883 12.094 6.824 1 89.88 31 VAL B O 1
ATOM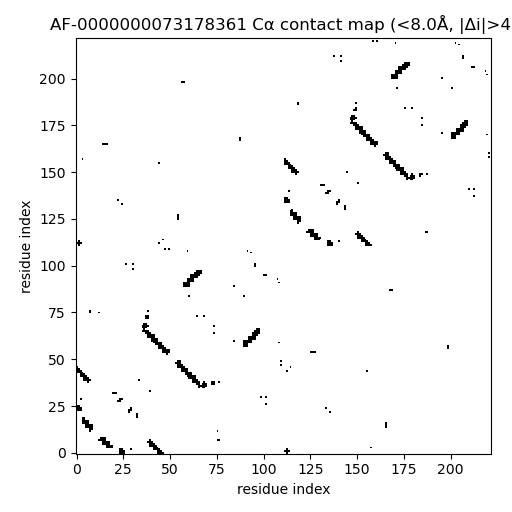 1172 N N . GLU B 1 32 ? -13.836 10.102 6.578 1 90.62 32 GLU B N 1
ATOM 1173 C CA . GLU B 1 32 ? -14.422 10.102 7.918 1 90.62 32 GLU B CA 1
ATOM 1174 C C . GLU B 1 32 ? -13.336 10.086 8.992 1 90.62 32 GLU B C 1
ATOM 1176 O O . GLU B 1 32 ? -13.586 10.477 10.133 1 90.62 32 GLU B O 1
ATOM 1181 N N . GLU B 1 33 ? -12.195 9.633 8.641 1 92.12 33 GLU B N 1
ATOM 1182 C CA . GLU B 1 33 ? -11.125 9.492 9.617 1 92.12 33 GLU B CA 1
ATOM 1183 C C . GLU B 1 33 ? -10.289 10.766 9.703 1 92.12 33 GLU B C 1
ATOM 1185 O O . GLU B 1 33 ? -9.5 10.938 10.633 1 92.12 33 GLU B O 1
ATOM 1190 N N . LEU B 1 34 ? -10.445 11.625 8.766 1 93.44 34 LEU B N 1
ATOM 1191 C CA . LEU B 1 34 ? -9.586 12.805 8.68 1 93.44 34 LEU B CA 1
ATOM 1192 C C . LEU B 1 34 ? -10.156 13.945 9.516 1 93.44 34 LEU B C 1
ATOM 1194 O O . LEU B 1 34 ? -11.375 14.141 9.57 1 93.44 34 LEU B O 1
ATOM 1198 N N . PRO B 1 35 ? -9.312 14.656 10.203 1 93.44 35 PRO B N 1
ATOM 1199 C CA . PRO B 1 35 ? -9.75 15.82 10.977 1 93.44 35 PRO B CA 1
ATOM 1200 C C . PRO B 1 35 ? -10.164 17 10.094 1 93.44 35 PRO B C 1
ATOM 1202 O O . PRO B 1 35 ? -9.672 17.125 8.969 1 93.44 35 PRO B O 1
ATOM 1205 N N . ASP B 1 36 ? -10.914 17.969 10.664 1 91.94 36 ASP B N 1
ATOM 1206 C CA . ASP B 1 36 ? -11.453 19.078 9.875 1 91.94 36 ASP B CA 1
ATOM 1207 C C . ASP B 1 36 ? -10.523 20.281 9.906 1 91.94 36 ASP B C 1
ATOM 1209 O O . ASP B 1 36 ? -10.648 21.203 9.094 1 91.94 36 ASP B O 1
ATOM 1213 N N . ASN B 1 37 ? -9.555 20.297 10.766 1 94.56 37 ASN B N 1
ATOM 1214 C CA . ASN B 1 37 ? -8.852 21.562 10.953 1 94.56 37 ASN B CA 1
ATOM 1215 C C . ASN B 1 37 ? -7.344 21.359 11.031 1 94.56 37 ASN B C 1
ATOM 1217 O O . ASN B 1 37 ? -6.605 22.281 11.375 1 94.56 37 ASN B O 1
ATOM 1221 N N . THR B 1 38 ? -6.848 20.172 10.805 1 95.44 38 THR B N 1
ATOM 1222 C CA . THR B 1 38 ? -5.41 19.922 10.805 1 95.44 38 THR B CA 1
ATOM 1223 C C . THR B 1 38 ? -5.008 19.078 9.594 1 95.44 38 THR B C 1
ATOM 1225 O O . THR B 1 38 ? -5.707 18.141 9.234 1 95.44 38 THR B O 1
ATOM 1228 N N . PRO B 1 39 ? -3.879 19.344 9.023 1 96.81 39 PRO B N 1
ATOM 1229 C CA . PRO B 1 39 ? -3.436 18.578 7.863 1 96.81 39 PRO B CA 1
ATOM 1230 C C . PRO B 1 39 ? -3.016 17.141 8.227 1 96.81 39 PRO B C 1
ATOM 1232 O O . PRO B 1 39 ? -2.729 16.859 9.391 1 96.81 39 PRO B O 1
ATOM 1235 N N . ARG B 1 40 ? -3.084 16.281 7.191 1 97 40 ARG B N 1
ATOM 1236 C CA . ARG B 1 40 ? -2.598 14.914 7.293 1 97 40 ARG B CA 1
ATOM 1237 C C . ARG B 1 40 ? -1.925 14.477 6 1 97 40 ARG B C 1
ATOM 1239 O O . ARG B 1 40 ? -2.252 14.977 4.922 1 97 40 ARG B O 1
ATOM 1246 N N . PHE B 1 41 ? -0.944 13.648 6.164 1 97 41 PHE B N 1
ATOM 1247 C CA . PHE B 1 41 ? -0.425 12.883 5.039 1 97 41 PHE B CA 1
ATOM 1248 C C . PHE B 1 41 ? -1.093 11.516 4.965 1 97 41 PHE B C 1
ATOM 1250 O O . PHE B 1 41 ? -1.245 10.836 5.98 1 97 41 PHE B O 1
ATOM 1257 N N . ILE B 1 42 ? -1.449 11.219 3.727 1 95.31 42 ILE B N 1
ATOM 1258 C CA . ILE B 1 42 ? -2.055 9.906 3.527 1 95.31 42 ILE B CA 1
ATOM 1259 C C . ILE B 1 42 ? -1.279 9.141 2.461 1 95.31 42 ILE B C 1
ATOM 1261 O O . ILE B 1 42 ? -0.971 9.68 1.396 1 95.31 42 ILE B O 1
ATOM 1265 N N . ILE B 1 43 ? -0.852 7.977 2.783 1 93.5 43 ILE B N 1
ATOM 1266 C CA . ILE B 1 43 ? -0.329 7.043 1.79 1 93.5 43 ILE B CA 1
ATOM 1267 C C . ILE B 1 43 ? -1.416 6.043 1.398 1 93.5 43 ILE B C 1
ATOM 1269 O O . ILE B 1 43 ? -1.895 5.277 2.238 1 93.5 43 ILE B O 1
ATOM 1273 N N . LEU B 1 44 ? -1.761 6.078 0.147 1 92.75 44 LEU B N 1
ATOM 1274 C CA . LEU B 1 44 ? -2.887 5.297 -0.354 1 92.75 44 LEU B CA 1
ATOM 1275 C C . LEU B 1 44 ? -2.422 4.273 -1.384 1 92.75 44 LEU B C 1
ATOM 1277 O O . LEU B 1 44 ? -1.845 4.637 -2.412 1 92.75 44 LEU B O 1
ATOM 1281 N N . ASN B 1 45 ? -2.492 3.057 -1.08 1 89.06 45 ASN B N 1
ATOM 1282 C CA . ASN B 1 45 ? -2.379 1.986 -2.066 1 89.06 45 ASN B CA 1
ATOM 1283 C C . ASN B 1 45 ? -3.682 1.795 -2.836 1 89.06 45 ASN B C 1
ATOM 1285 O O . ASN B 1 45 ? -4.68 1.343 -2.273 1 89.06 45 ASN B O 1
ATOM 1289 N N . TYR B 1 46 ? -3.621 2.139 -4.082 1 89.69 46 TYR B N 1
ATOM 1290 C CA . TYR B 1 46 ? -4.863 2.221 -4.84 1 89.69 46 TYR B CA 1
ATOM 1291 C C . TYR B 1 46 ? -4.758 1.441 -6.148 1 89.69 46 TYR B C 1
ATOM 1293 O O . TYR B 1 46 ? -4.652 2.033 -7.223 1 89.69 46 TYR B O 1
ATOM 1301 N N . PRO B 1 47 ? -4.883 0.111 -6.055 1 88.31 47 PRO B N 1
ATOM 1302 C CA . PRO B 1 47 ? -4.844 -0.693 -7.281 1 88.31 47 PRO B CA 1
ATOM 1303 C C . PRO B 1 47 ? -6.105 -0.542 -8.125 1 88.31 47 PRO B C 1
ATOM 1305 O O . PRO B 1 47 ? -7.207 -0.434 -7.582 1 88.31 47 PRO B O 1
ATOM 1308 N N . TYR B 1 48 ? -5.863 -0.468 -9.414 1 89.38 48 TYR B N 1
ATOM 1309 C CA . TYR B 1 48 ? -7 -0.419 -10.328 1 89.38 48 TYR B CA 1
ATOM 1310 C C . TYR B 1 48 ? -6.629 -0.984 -11.695 1 89.38 48 TYR B C 1
ATOM 1312 O O . TYR B 1 48 ? -5.453 -1.252 -11.969 1 89.38 48 TYR B O 1
ATOM 1320 N N . THR B 1 49 ? -7.617 -1.281 -12.477 1 86.12 49 THR B N 1
ATOM 1321 C CA . THR B 1 49 ? -7.402 -1.725 -13.852 1 86.12 49 THR B CA 1
ATOM 1322 C C . THR B 1 49 ? -7.645 -0.581 -14.828 1 86.12 49 THR B C 1
ATOM 1324 O O . THR B 1 49 ? -8.719 0.022 -14.836 1 86.12 49 THR B O 1
ATOM 1327 N N . ALA B 1 50 ? -6.594 -0.343 -15.562 1 87.56 50 ALA B N 1
ATOM 1328 C CA . ALA B 1 50 ? -6.711 0.727 -16.547 1 87.56 50 ALA B CA 1
ATOM 1329 C C . ALA B 1 50 ? -7.691 0.349 -17.656 1 87.56 50 ALA B C 1
ATOM 1331 O O . ALA B 1 50 ? -8.141 -0.796 -17.734 1 87.56 50 ALA B O 1
ATOM 1332 N N . SER B 1 51 ? -8.047 1.383 -18.453 1 87.44 51 SER B N 1
ATOM 1333 C CA . SER B 1 51 ? -9.023 1.195 -19.516 1 87.44 51 SER B CA 1
ATOM 1334 C C . SER B 1 51 ? -8.539 0.171 -20.547 1 87.44 51 SER B C 1
ATOM 1336 O O . SER B 1 51 ? -9.352 -0.513 -21.172 1 87.44 51 SER B O 1
ATOM 1338 N N . ASP B 1 52 ? -7.301 0.011 -20.75 1 85.06 52 ASP B N 1
ATOM 1339 C CA . ASP B 1 52 ? -6.75 -0.933 -21.703 1 85.06 52 ASP B CA 1
ATOM 1340 C C . ASP B 1 52 ? -6.566 -2.314 -21.078 1 85.06 52 ASP B C 1
ATOM 1342 O O . ASP B 1 52 ? -5.992 -3.211 -21.703 1 85.06 52 ASP B O 1
ATOM 1346 N N . GLY B 1 53 ? -6.961 -2.484 -19.906 1 80.88 53 GLY B N 1
ATOM 1347 C CA . GLY B 1 53 ? -6.957 -3.787 -19.266 1 80.88 53 GLY B CA 1
ATOM 1348 C C . GLY B 1 53 ? -5.723 -4.035 -18.422 1 80.88 53 GLY B C 1
ATOM 1349 O O . GLY B 1 53 ? -5.625 -5.055 -17.734 1 80.88 53 GLY B O 1
ATOM 1350 N N . ARG B 1 54 ? -4.844 -3.15 -18.406 1 82 54 ARG B N 1
ATOM 1351 C CA . ARG B 1 54 ? -3.604 -3.338 -17.656 1 82 54 ARG B CA 1
ATOM 1352 C C . ARG B 1 54 ? -3.803 -3.031 -16.188 1 82 54 ARG B C 1
ATOM 1354 O O . ARG B 1 54 ? -4.363 -1.993 -15.828 1 82 54 ARG B O 1
ATOM 1361 N N . PRO B 1 55 ? -3.428 -3.945 -15.242 1 85.81 55 PRO B N 1
ATOM 1362 C CA . PRO B 1 55 ? -3.486 -3.637 -13.812 1 85.81 55 PRO B CA 1
ATOM 1363 C C . PRO B 1 55 ? -2.461 -2.586 -13.391 1 85.81 55 PRO B C 1
ATOM 1365 O O . PRO B 1 55 ? -1.329 -2.592 -13.883 1 85.81 55 PRO B O 1
ATOM 1368 N N . MET B 1 56 ? -2.855 -1.642 -12.664 1 87.12 56 MET B N 1
ATOM 1369 C CA . MET B 1 56 ? -2.006 -0.587 -12.125 1 87.12 56 MET B CA 1
ATOM 1370 C C . MET B 1 56 ? -1.946 -0.669 -10.602 1 87.12 56 MET B C 1
ATOM 1372 O O . MET B 1 56 ? -2.936 -1.018 -9.953 1 87.12 56 MET B O 1
ATOM 1376 N N . PHE B 1 57 ? -0.748 -0.358 -10.078 1 87.38 57 PHE B N 1
ATOM 1377 C CA . PHE B 1 57 ? -0.506 -0.459 -8.641 1 87.38 57 PHE B CA 1
ATOM 1378 C C . PHE B 1 57 ? 0.093 0.834 -8.102 1 87.38 57 PHE B C 1
ATOM 1380 O O . PHE B 1 57 ? 1.175 0.823 -7.508 1 87.38 57 PHE B O 1
ATOM 1387 N N . PRO B 1 58 ? -0.598 1.843 -8.227 1 90.38 58 PRO B N 1
ATOM 1388 C CA . PRO B 1 58 ? 0.035 3.092 -7.797 1 90.38 58 PRO B CA 1
ATOM 1389 C C . PRO B 1 58 ? 0.056 3.248 -6.277 1 90.38 58 PRO B C 1
ATOM 1391 O O . PRO B 1 58 ? -0.903 2.869 -5.602 1 90.38 58 PRO B O 1
ATOM 1394 N N . LEU B 1 59 ? 1.065 3.684 -5.75 1 91.75 59 LEU B N 1
ATOM 1395 C CA . LEU B 1 59 ? 1.173 4.254 -4.414 1 91.75 59 LEU B CA 1
ATOM 1396 C C . LEU B 1 59 ? 0.981 5.77 -4.449 1 91.75 59 LEU B C 1
ATOM 1398 O O . LEU B 1 59 ? 1.805 6.488 -5.02 1 91.75 59 LEU B O 1
ATOM 1402 N N . VAL B 1 60 ? -0.096 6.203 -3.842 1 94.75 60 VAL B N 1
ATOM 1403 C CA . VAL B 1 60 ? -0.466 7.613 -3.947 1 94.75 60 VAL B CA 1
ATOM 1404 C C . VAL B 1 60 ? -0.173 8.32 -2.629 1 94.75 60 VAL B C 1
ATOM 1406 O O . VAL B 1 60 ? -0.537 7.832 -1.557 1 94.75 60 VAL B O 1
ATOM 1409 N N . LEU B 1 61 ? 0.506 9.406 -2.695 1 96.94 61 LEU B N 1
ATOM 1410 C CA . LEU B 1 61 ? 0.658 10.289 -1.544 1 96.94 61 LEU B CA 1
ATOM 1411 C C . LEU B 1 61 ? -0.329 11.453 -1.613 1 96.94 61 LEU B C 1
ATOM 1413 O O . LEU B 1 61 ? -0.311 12.234 -2.568 1 96.94 61 LEU B O 1
ATOM 1417 N N . ILE B 1 62 ? -1.138 11.531 -0.609 1 96.88 62 ILE B N 1
ATOM 1418 C CA . ILE B 1 62 ? -2.129 12.602 -0.509 1 96.88 62 ILE B CA 1
ATOM 1419 C C . ILE B 1 62 ? -1.744 13.562 0.616 1 96.88 62 ILE B C 1
ATOM 1421 O O . ILE B 1 62 ? -1.478 13.133 1.741 1 96.88 62 ILE B O 1
ATOM 1425 N N . TYR B 1 63 ? -1.655 14.812 0.245 1 97.69 63 TYR B N 1
ATOM 1426 C CA . TYR B 1 63 ? -1.518 15.883 1.228 1 97.69 63 TYR B CA 1
ATOM 1427 C C . TYR B 1 63 ? -2.865 16.531 1.514 1 97.69 63 TYR B C 1
ATOM 1429 O O . TYR B 1 63 ? -3.336 17.375 0.735 1 97.69 63 TYR B O 1
ATOM 1437 N N . TYR B 1 64 ? -3.473 16.047 2.617 1 97.06 64 TYR B N 1
ATOM 1438 C CA . TYR B 1 64 ? -4.742 16.609 3.059 1 97.06 64 TYR B CA 1
ATOM 1439 C C . TYR B 1 64 ? -4.52 17.859 3.902 1 97.06 64 TYR B C 1
ATOM 1441 O O . TYR B 1 64 ? -3.938 17.781 4.988 1 97.06 64 TYR B O 1
ATOM 1449 N N . ARG B 1 65 ? -4.98 18.953 3.42 1 95.62 65 ARG B N 1
ATOM 1450 C CA . ARG B 1 65 ? -4.742 20.219 4.102 1 95.62 65 ARG B CA 1
ATOM 1451 C C . ARG B 1 65 ? -5.984 21.109 4.066 1 95.62 65 ARG B C 1
ATOM 1453 O O . ARG B 1 65 ? -6.055 22.062 3.293 1 95.62 65 ARG B O 1
ATOM 1460 N N . PRO B 1 66 ? -6.84 20.875 5.027 1 95 66 PRO B N 1
ATOM 1461 C CA . PRO B 1 66 ? -8.062 21.688 5.066 1 95 66 PRO B CA 1
ATOM 1462 C C . PRO B 1 66 ? -7.785 23.188 5.184 1 95 66 PRO B C 1
ATOM 1464 O O . PRO B 1 66 ? -6.844 23.578 5.867 1 95 66 PRO B O 1
ATOM 1467 N N . SER B 1 67 ? -8.617 23.969 4.539 1 93.38 67 SER B N 1
ATOM 1468 C CA . SER B 1 67 ? -8.43 25.422 4.516 1 93.38 67 SER B CA 1
ATOM 1469 C C . SER B 1 67 ? -8.594 26.031 5.906 1 93.38 67 SER B C 1
ATOM 1471 O O . SER B 1 67 ? -8.102 27.125 6.176 1 93.38 67 SER B O 1
ATOM 1473 N N . THR B 1 68 ? -9.289 25.359 6.754 1 94.25 68 THR B N 1
ATOM 1474 C CA . THR B 1 68 ? -9.586 25.844 8.094 1 94.25 68 THR B CA 1
ATOM 1475 C C . THR B 1 68 ? -8.383 25.656 9.023 1 94.25 68 THR B C 1
ATOM 1477 O O . THR B 1 68 ? -8.406 26.078 10.172 1 94.25 68 THR B O 1
ATOM 1480 N N . SER B 1 69 ? -7.352 24.969 8.555 1 94.81 69 SER B N 1
ATOM 1481 C CA . SER B 1 69 ? -6.172 24.703 9.375 1 94.81 69 SER B CA 1
ATOM 1482 C C . SER B 1 69 ? -5.441 26 9.727 1 94.81 69 SER B C 1
ATOM 1484 O O . SER B 1 69 ? -5.484 26.969 8.961 1 94.81 69 SER B O 1
ATOM 1486 N N . ARG B 1 70 ? -4.754 25.984 10.859 1 94.44 70 ARG B N 1
ATOM 1487 C CA . ARG B 1 70 ? -3.916 27.125 11.242 1 94.44 70 ARG B CA 1
ATOM 1488 C C . ARG B 1 70 ? -2.709 27.25 10.32 1 94.44 70 ARG B C 1
ATOM 1490 O O . ARG B 1 70 ? -2.186 26.25 9.828 1 94.44 70 ARG B O 1
ATOM 1497 N N . GLN B 1 71 ? -2.289 28.438 10.141 1 94.69 71 GLN B N 1
ATOM 1498 C CA . GLN B 1 71 ? -1.161 28.734 9.258 1 94.6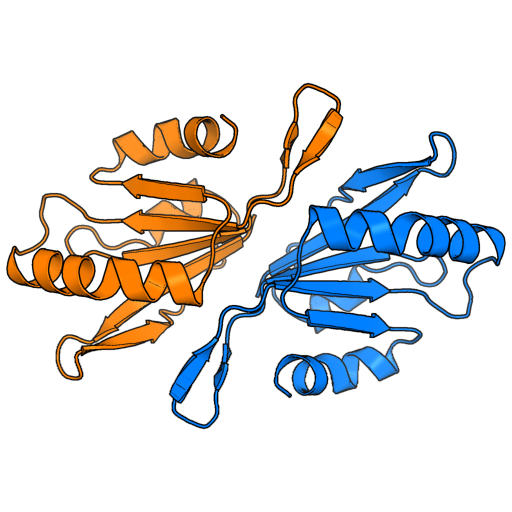9 71 GLN B CA 1
ATOM 1499 C C . GLN B 1 71 ? 0.097 28 9.719 1 94.69 71 GLN B C 1
ATOM 1501 O O . GLN B 1 71 ? 0.85 27.484 8.891 1 94.69 71 GLN B O 1
ATOM 1506 N N . GLU B 1 72 ? 0.242 27.969 10.953 1 94.38 72 GLU B N 1
ATOM 1507 C CA . GLU B 1 72 ? 1.417 27.312 11.516 1 94.38 72 GLU B CA 1
ATOM 1508 C C . GLU B 1 72 ? 1.466 25.828 11.125 1 94.38 72 GLU B C 1
ATOM 1510 O O . GLU B 1 72 ? 2.521 25.328 10.742 1 94.38 72 GLU B O 1
ATOM 1515 N N . SER B 1 73 ? 0.35 25.172 11.219 1 94.81 73 SER B N 1
ATOM 1516 C CA . SER B 1 73 ? 0.279 23.766 10.836 1 94.81 73 SER B CA 1
ATOM 1517 C C . SER B 1 73 ? 0.545 23.594 9.344 1 94.81 73 SER B C 1
ATOM 1519 O O . SER B 1 73 ? 1.281 22.688 8.945 1 94.81 73 SER B O 1
ATOM 1521 N N . LYS B 1 74 ? -0.051 24.438 8.594 1 94.81 74 LYS B N 1
ATOM 1522 C CA . LYS B 1 74 ? 0.166 24.375 7.148 1 94.81 74 LYS B CA 1
ATOM 1523 C C . LYS B 1 74 ? 1.645 24.531 6.809 1 94.81 74 LYS B C 1
ATOM 1525 O O . LYS B 1 74 ? 2.184 23.781 5.996 1 94.81 74 LYS B O 1
ATOM 1530 N N . MET B 1 75 ? 2.264 25.422 7.457 1 95.38 75 MET B N 1
ATOM 1531 C CA . MET B 1 75 ? 3.686 25.672 7.23 1 95.38 75 MET B CA 1
ATOM 1532 C C . MET B 1 75 ? 4.52 24.453 7.629 1 95.38 75 MET B C 1
ATOM 1534 O O . MET B 1 75 ? 5.457 24.078 6.922 1 95.38 75 MET B O 1
ATOM 1538 N N . LEU B 1 76 ? 4.184 23.984 8.711 1 95.62 76 LEU B N 1
ATOM 1539 C CA . LEU B 1 76 ? 4.918 22.828 9.211 1 95.62 76 LEU B CA 1
ATOM 1540 C C . LEU B 1 76 ? 4.859 21.672 8.219 1 95.62 76 LEU B C 1
ATOM 1542 O O . LEU B 1 76 ? 5.895 21.094 7.875 1 95.62 76 LEU B O 1
ATOM 1546 N N . TYR B 1 77 ? 3.725 21.312 7.707 1 97.56 77 TYR B N 1
ATOM 1547 C CA . TYR B 1 77 ? 3.545 20.203 6.781 1 97.56 77 TYR B CA 1
ATOM 1548 C C . TYR B 1 77 ? 4.156 20.516 5.422 1 97.56 77 TYR B C 1
ATOM 1550 O O . TYR B 1 77 ? 4.738 19.641 4.773 1 97.56 77 TYR B O 1
ATOM 1558 N N . ALA B 1 78 ? 4.055 21.719 5.004 1 95.38 78 ALA B N 1
ATOM 1559 C CA . ALA B 1 78 ? 4.684 22.156 3.76 1 95.38 78 ALA B CA 1
ATOM 1560 C C . ALA B 1 78 ? 6.203 22 3.832 1 95.38 78 ALA B C 1
ATOM 1562 O O . ALA B 1 78 ? 6.84 21.625 2.846 1 95.38 78 ALA B O 1
ATOM 1563 N N . GLY B 1 79 ? 6.691 22.25 4.91 1 94.75 79 GLY B N 1
ATOM 1564 C CA . GLY B 1 79 ? 8.133 22.156 5.105 1 94.75 79 GLY B CA 1
ATOM 1565 C C . GLY B 1 79 ? 8.641 20.719 5.082 1 94.75 79 GLY B C 1
ATOM 1566 O O . GLY B 1 79 ? 9.789 20.484 4.707 1 94.75 79 GLY B O 1
ATOM 1567 N N . CYS B 1 80 ? 7.832 19.828 5.434 1 94.38 80 CYS B N 1
ATOM 1568 C CA . CYS B 1 80 ? 8.195 18.422 5.535 1 94.38 80 CYS B CA 1
ATOM 1569 C C . CYS B 1 80 ? 7.852 17.672 4.254 1 94.38 80 CYS B C 1
ATOM 1571 O O . CYS B 1 80 ? 8.383 16.594 3.998 1 94.38 80 CYS B O 1
ATOM 1573 N N . LEU B 1 81 ? 7.047 18.266 3.389 1 95.88 81 LEU B N 1
ATOM 1574 C CA . LEU B 1 81 ? 6.406 17.594 2.266 1 95.88 81 LEU B CA 1
ATOM 1575 C C . LEU B 1 81 ? 7.445 17 1.322 1 95.88 81 LEU B C 1
ATOM 1577 O O . LEU B 1 81 ? 7.367 15.82 0.969 1 95.88 81 LEU B O 1
ATOM 1581 N N . GLU B 1 82 ? 8.461 17.766 0.92 1 96.12 82 GLU B N 1
ATOM 1582 C CA . GLU B 1 82 ? 9.445 17.297 -0.057 1 96.12 82 GLU B CA 1
ATOM 1583 C C . GLU B 1 82 ? 10.234 16.109 0.474 1 96.12 82 GLU B C 1
ATOM 1585 O O . GLU B 1 82 ? 10.469 15.141 -0.249 1 96.12 82 GLU B O 1
ATOM 1590 N N . ARG B 1 83 ? 10.648 16.172 1.619 1 93.19 83 ARG B N 1
ATOM 1591 C CA . ARG B 1 83 ? 11.375 15.07 2.234 1 93.19 83 ARG B CA 1
ATOM 1592 C C . ARG B 1 83 ? 10.508 13.812 2.305 1 93.19 83 ARG B C 1
ATOM 1594 O O . ARG B 1 83 ? 10.969 12.711 2.014 1 93.19 83 ARG B O 1
ATOM 1601 N N . PHE B 1 84 ? 9.312 14.039 2.668 1 94.25 84 PHE B N 1
ATOM 1602 C CA . PHE B 1 84 ? 8.383 12.922 2.773 1 94.25 84 PHE B CA 1
ATOM 1603 C C . PHE B 1 84 ? 8.156 12.273 1.41 1 94.25 84 PHE B C 1
ATOM 1605 O O . PHE B 1 84 ? 8.164 11.047 1.29 1 94.25 84 PHE B O 1
ATOM 1612 N N . LYS B 1 85 ? 8 13.055 0.41 1 94.75 85 LYS B N 1
ATOM 1613 C CA . LYS B 1 85 ? 7.879 12.555 -0.957 1 94.75 85 LYS B CA 1
ATOM 1614 C C . LYS B 1 85 ? 9.078 11.688 -1.337 1 94.75 85 LYS B C 1
ATOM 1616 O O . LYS B 1 85 ? 8.914 10.617 -1.923 1 94.75 85 LYS B O 1
ATOM 1621 N N . ASN B 1 86 ? 10.203 12.109 -0.931 1 92.94 86 ASN B N 1
ATOM 1622 C CA . ASN B 1 86 ? 11.422 11.383 -1.277 1 92.94 86 ASN B CA 1
ATOM 1623 C C . ASN B 1 86 ? 11.516 10.055 -0.535 1 92.94 86 ASN B C 1
ATOM 1625 O O . ASN B 1 86 ? 12 9.062 -1.086 1 92.94 86 ASN B O 1
ATOM 1629 N N . GLU B 1 87 ? 11.086 10.086 0.663 1 89.62 87 GLU B N 1
ATOM 1630 C CA . GLU B 1 87 ? 11.141 8.883 1.48 1 89.62 87 GLU B CA 1
ATOM 1631 C C . GLU B 1 87 ? 10.125 7.84 1.003 1 89.62 87 GLU B C 1
ATOM 1633 O O . GLU B 1 87 ? 10.422 6.645 0.985 1 89.62 87 GLU B O 1
ATOM 1638 N N . VAL B 1 88 ? 9.016 8.328 0.578 1 89.75 88 VAL B N 1
ATOM 1639 C CA . VAL B 1 88 ? 7.934 7.438 0.169 1 89.75 88 VAL B CA 1
ATOM 1640 C C . VAL B 1 88 ? 8.109 7.047 -1.298 1 89.75 88 VAL B C 1
ATOM 1642 O O . VAL B 1 88 ? 7.828 5.91 -1.684 1 89.75 88 VAL B O 1
ATOM 1645 N N . SER B 1 89 ? 8.477 7.953 -2.145 1 90.75 89 SER B N 1
ATOM 1646 C CA . SER B 1 89 ? 8.602 7.805 -3.59 1 90.75 89 SER B CA 1
ATOM 1647 C C . SER B 1 89 ? 7.293 7.328 -4.211 1 90.75 89 SER B C 1
ATOM 1649 O O . SER B 1 89 ? 7.254 6.285 -4.871 1 90.75 89 SER B O 1
ATOM 1651 N N . PRO B 1 90 ? 6.285 8.102 -4.047 1 93.56 90 PRO B N 1
ATOM 1652 C CA . PRO B 1 90 ? 4.988 7.668 -4.574 1 93.56 90 PRO B CA 1
ATOM 1653 C C . PRO B 1 90 ? 4.918 7.738 -6.098 1 93.56 90 PRO B C 1
ATOM 1655 O O . PRO B 1 90 ? 5.676 8.484 -6.723 1 93.56 90 PRO B O 1
ATOM 1658 N N . ASN B 1 91 ? 4.035 6.953 -6.633 1 92.31 91 ASN B N 1
ATOM 1659 C CA . ASN B 1 91 ? 3.758 7.027 -8.062 1 92.31 91 ASN B CA 1
ATOM 1660 C C . ASN B 1 91 ? 3.014 8.312 -8.422 1 92.31 91 ASN B C 1
ATOM 1662 O O . ASN B 1 91 ? 3.137 8.812 -9.547 1 92.31 9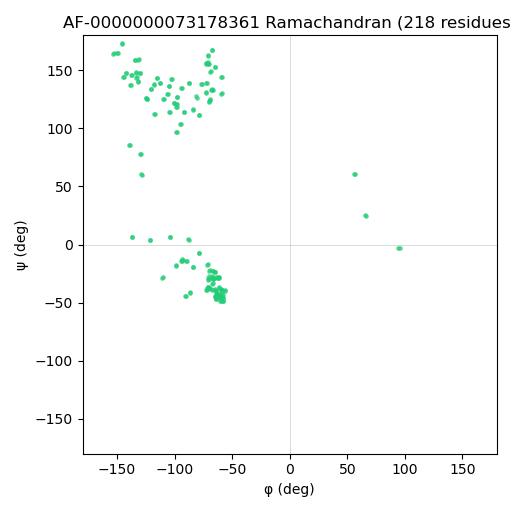1 ASN B O 1
ATOM 1666 N N . LYS B 1 92 ? 2.23 8.773 -7.48 1 94.25 92 LYS B N 1
ATOM 1667 C CA . LYS B 1 92 ? 1.381 9.938 -7.711 1 94.25 92 LYS B CA 1
ATOM 1668 C C . LYS B 1 92 ? 1.274 10.805 -6.453 1 94.25 92 LYS B C 1
ATOM 1670 O O . LYS B 1 92 ? 1.27 10.281 -5.336 1 94.25 92 LYS B O 1
ATOM 1675 N N . PHE B 1 93 ? 1.212 12.133 -6.723 1 96.38 93 PHE B N 1
ATOM 1676 C CA . PHE B 1 93 ? 1.023 13.094 -5.637 1 96.38 93 PHE B CA 1
ATOM 1677 C C . PHE B 1 93 ? -0.241 13.914 -5.855 1 96.38 93 PHE B C 1
ATOM 1679 O O . PHE B 1 93 ? -0.488 14.398 -6.961 1 96.38 93 PHE B O 1
ATOM 1686 N N . ILE B 1 94 ? -1.073 14.078 -4.785 1 96.56 94 ILE B N 1
ATOM 1687 C CA . ILE B 1 94 ? -2.322 14.82 -4.891 1 96.56 94 ILE B CA 1
ATOM 1688 C C . ILE B 1 94 ? -2.51 15.688 -3.645 1 96.56 94 ILE B C 1
ATOM 1690 O O . ILE B 1 94 ? -2.258 15.242 -2.525 1 96.56 94 ILE B O 1
ATOM 1694 N N . GLU B 1 95 ? -2.934 16.875 -3.867 1 96.19 95 GLU B N 1
ATOM 1695 C CA . GLU B 1 95 ? -3.297 17.75 -2.766 1 96.19 95 GLU B CA 1
ATOM 1696 C C . GLU B 1 95 ? -4.812 17.875 -2.627 1 96.19 95 GLU B C 1
ATOM 1698 O O . GLU B 1 95 ? -5.523 18.016 -3.623 1 96.19 95 GLU B O 1
ATOM 1703 N N . ILE B 1 96 ? -5.262 17.812 -1.395 1 95.19 96 ILE B N 1
ATOM 1704 C CA . ILE B 1 96 ? -6.688 17.938 -1.109 1 95.19 96 ILE B CA 1
ATOM 1705 C C . ILE B 1 96 ? -6.914 19.078 -0.12 1 95.19 96 ILE B C 1
ATOM 1707 O O . ILE B 1 96 ? -6.367 19.078 0.986 1 95.19 96 ILE B O 1
ATOM 1711 N N . ILE B 1 97 ? -7.723 20 -0.447 1 92 97 ILE B N 1
ATOM 1712 C CA . ILE B 1 97 ? -7.918 21.188 0.379 1 92 97 ILE B CA 1
ATOM 1713 C C . ILE B 1 97 ? -9.312 21.156 1.005 1 92 97 ILE B C 1
ATOM 1715 O O . ILE B 1 97 ? -9.531 21.719 2.078 1 92 97 ILE B O 1
ATOM 1719 N N . ASP B 1 98 ? -10.25 20.5 0.304 1 84.69 98 ASP B N 1
ATOM 1720 C CA . ASP B 1 98 ? -11.594 20.406 0.864 1 84.69 98 ASP B CA 1
ATOM 1721 C C . ASP B 1 98 ? -12.25 19.078 0.514 1 84.69 98 ASP B C 1
ATOM 1723 O O . ASP B 1 98 ? -11.664 18.266 -0.204 1 84.69 98 ASP B O 1
ATOM 1727 N N . GLU B 1 99 ? -13.453 18.875 1.132 1 79.19 99 GLU B N 1
ATOM 1728 C CA . GLU B 1 99 ? -14.164 17.609 0.979 1 79.19 99 GLU B CA 1
ATOM 1729 C C . GLU B 1 99 ? -14.547 17.359 -0.478 1 79.19 99 GLU B C 1
ATOM 1731 O O . GLU B 1 99 ? -14.664 16.219 -0.912 1 79.19 99 GLU B O 1
ATOM 1736 N N . ASP B 1 100 ? -14.742 18.484 -1.212 1 84.31 100 ASP B N 1
ATOM 1737 C CA . ASP B 1 100 ? -15.133 18.359 -2.611 1 84.31 100 ASP B CA 1
ATOM 1738 C C . ASP B 1 100 ? -14.016 17.734 -3.439 1 84.31 100 ASP B C 1
ATOM 1740 O O . ASP B 1 100 ? -14.281 17.047 -4.43 1 84.31 100 ASP B O 1
ATOM 1744 N N . ASP B 1 101 ? -12.852 17.984 -3 1 88.81 101 ASP B N 1
ATOM 1745 C CA . ASP B 1 101 ? -11.703 17.438 -3.707 1 88.81 101 ASP B CA 1
ATOM 1746 C C . ASP B 1 101 ? -11.703 15.914 -3.66 1 88.81 101 ASP B C 1
ATOM 1748 O O . ASP B 1 101 ? -11.219 15.258 -4.59 1 88.81 101 ASP B O 1
ATOM 1752 N N . PHE B 1 102 ? -12.297 15.328 -2.604 1 87.94 102 PHE B N 1
ATOM 1753 C CA . PHE B 1 102 ? -12.32 13.875 -2.471 1 87.94 102 PHE B CA 1
ATOM 1754 C C . PHE B 1 102 ? -13.242 13.25 -3.512 1 87.94 102 PHE B C 1
ATOM 1756 O O . PHE B 1 102 ? -13.055 12.094 -3.896 1 87.94 102 PHE B O 1
ATOM 1763 N N . ASP B 1 103 ? -14.148 14.094 -3.955 1 86.88 103 ASP B N 1
ATOM 1764 C CA . ASP B 1 103 ? -15.094 13.602 -4.953 1 86.88 103 ASP B CA 1
ATOM 1765 C C . ASP B 1 103 ? -14.391 13.297 -6.273 1 86.88 103 ASP B C 1
ATOM 1767 O O . ASP B 1 103 ? -14.805 12.398 -7.012 1 86.88 103 ASP B O 1
ATOM 1771 N N . ASP B 1 104 ? -13.344 13.992 -6.457 1 89.94 104 ASP B N 1
ATOM 1772 C CA . ASP B 1 104 ? -12.633 13.836 -7.723 1 89.94 104 ASP B CA 1
ATOM 1773 C C . ASP B 1 104 ? -11.367 13 -7.539 1 89.94 104 ASP B C 1
ATOM 1775 O O . ASP B 1 104 ? -10.57 12.859 -8.469 1 89.94 104 ASP B O 1
ATOM 1779 N N . LEU B 1 105 ? -11.18 12.477 -6.41 1 91.12 105 LEU B N 1
ATOM 1780 C CA . LEU B 1 105 ? -9.938 11.805 -6.055 1 91.12 105 LEU B CA 1
ATOM 1781 C C . LEU B 1 105 ? -9.711 10.57 -6.926 1 91.12 105 LEU B C 1
ATOM 1783 O O . LEU B 1 105 ? -8.617 10.367 -7.457 1 91.12 105 LEU B O 1
ATOM 1787 N N . ASP B 1 106 ? -10.773 9.781 -7.105 1 90.69 106 ASP B N 1
ATOM 1788 C CA . ASP B 1 106 ? -10.664 8.578 -7.934 1 90.69 106 ASP B CA 1
ATOM 1789 C C . ASP B 1 106 ? -10.211 8.93 -9.352 1 90.69 106 ASP B C 1
ATOM 1791 O O . ASP B 1 106 ? -9.312 8.289 -9.891 1 90.69 106 ASP B O 1
ATOM 1795 N N . ASP B 1 107 ? -10.836 9.938 -9.867 1 91.88 107 ASP B N 1
ATOM 1796 C CA . ASP B 1 107 ? -10.492 10.383 -11.211 1 91.88 107 ASP B CA 1
ATOM 1797 C C . ASP B 1 107 ? -9.055 10.891 -11.273 1 91.88 107 ASP B C 1
ATOM 1799 O O . ASP B 1 107 ? -8.344 10.648 -12.25 1 91.88 107 ASP B O 1
ATOM 1803 N N . ARG B 1 108 ? -8.68 11.578 -10.289 1 92.44 108 ARG B N 1
ATOM 1804 C CA . ARG B 1 108 ? -7.332 12.141 -10.258 1 92.44 108 ARG B CA 1
ATOM 1805 C C . ARG B 1 108 ? -6.281 11.039 -10.156 1 92.44 108 ARG B C 1
ATOM 1807 O O . ARG B 1 108 ? -5.176 11.18 -10.68 1 92.44 108 ARG B O 1
ATOM 1814 N N . ILE B 1 109 ? -6.602 9.961 -9.477 1 91.88 109 ILE B N 1
ATOM 1815 C CA . ILE B 1 109 ? -5.68 8.844 -9.312 1 91.88 109 ILE B CA 1
ATOM 1816 C C . ILE B 1 109 ? -5.547 8.086 -10.633 1 91.88 109 ILE B C 1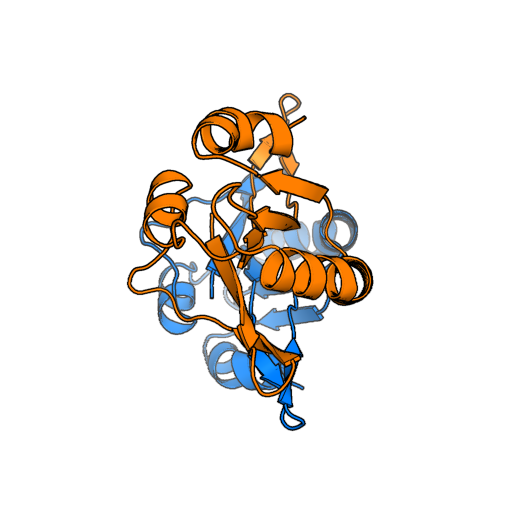
ATOM 1818 O O . ILE B 1 109 ? -4.441 7.723 -11.039 1 91.88 109 ILE B O 1
ATOM 1822 N N . ARG B 1 110 ? -6.625 7.949 -11.32 1 89.88 110 ARG B N 1
ATOM 1823 C CA . ARG B 1 110 ? -6.652 7.09 -12.5 1 89.88 110 ARG B CA 1
ATOM 1824 C C . ARG B 1 110 ? -6.152 7.836 -13.734 1 89.88 110 ARG B C 1
ATOM 1826 O O . ARG B 1 110 ? -5.828 7.219 -14.75 1 89.88 110 ARG B O 1
ATOM 1833 N N . ASN B 1 111 ? -6.16 9.141 -13.68 1 83.06 111 ASN B N 1
ATOM 1834 C CA . ASN B 1 111 ? -5.742 9.906 -14.852 1 83.06 111 ASN B CA 1
ATOM 1835 C C . ASN B 1 111 ? -4.332 10.461 -14.68 1 83.06 111 ASN B C 1
ATOM 1837 O O . ASN B 1 111 ? -3.621 10.68 -15.664 1 83.06 111 ASN B O 1
#

Nearest PDB structures (foldseek):
  3l50-assembly2_B  TM=8.733E-01  e=3.153E-09  Homo sapiens
  1vkk-assembly1_A  TM=8.743E-01  e=4.074E-09  Mus musculus
  1f7s-assembly1_A  TM=8.684E-01  e=1.666E-08  Arabidopsis thaliana
  1v6f-assembly1_A  TM=8.609E-01  e=2.965E-08  Mus musculus
  2xfa-assembly2_B  TM=7.493E-01  e=2.615E-07  Plasmodium berghei

Sequence (222 aa):
MSANIYKIDPKTYELEFEEPDDTIDSLDSLVEELPDNTPRFIILNYPYTASDGRPMFPLVLIYYRPSTSRQESKMLYAGCLERFKNEVSPNKFIEIIDEDDFDDLDDRIRNMSANIYKIDPKTYELEFEEPDDTIDSLDSLVEELPDNTPRFIILNYPYTASDGRPMFPLVLIYYRPSTSRQESKMLYAGCLERFKNEVSPNKFIEIIDEDDFDDLDDRIRN

Secondary structure (DSSP, 8-state):
-EEEEEEE-TTT--EEEE--SS---SHHHHHHHS-SSS-EEEEEE--EE-TTS-EE--EEEEEE--TTS-HHHHHHHHHHHHHHHHHH--SEEEEE-SHHHHHTHHHHHH-/-EEEEEEE-TTT--EEEE--SS---SHHHHHHHS-SSS-EEEEEE--EE-TTS-EE--EEEEEE--TTS-HHHHHHHHHHHHHHHHHH--SEEEEE-SHHHHHTHHHHHH-

InterPro domains:
  IPR002108 Actin-depolymerising factor homology domain [PF00241] (5-103)
  IPR002108 Actin-depolymerising factor homology domain [PS51263] (1-111)
  IPR002108 Actin-depolymerising factor homology domain [SM00102] (2-110)
  IPR011171 Glia maturation factor [PIRSF001788] (2-103)
  IPR011171 Glia maturation factor [PTHR11249] (3-104)
  IPR029006 ADF-H/Gelsolin-like domain superfamily [G3DSA:3.40.20.10] (1-110)

Solvent-accessible surface area (backbone atoms only — not comparable to full-atom values): 12704 Å² total; per-residue (Å²): 92,31,63,46,42,30,36,66,38,88,86,78,68,42,73,38,82,47,83,67,95,59,87,38,62,44,73,69,50,43,57,72,69,53,67,77,45,50,58,36,40,31,46,31,45,52,68,46,67,44,96,89,63,50,73,42,68,42,36,32,37,35,44,37,41,32,77,71,28,51,68,68,59,52,50,54,51,61,69,46,42,65,60,49,45,64,74,59,59,51,74,40,80,47,81,32,49,50,77,71,47,60,73,46,40,66,59,61,70,77,102,93,31,65,43,42,29,37,67,38,87,85,78,68,43,74,38,82,46,81,65,94,58,86,38,65,45,71,69,50,43,57,73,70,54,66,76,46,50,58,36,40,32,46,30,46,52,66,45,67,44,95,88,63,49,73,43,67,43,36,32,37,34,43,38,41,34,76,70,29,51,67,67,58,52,50,53,51,60,69,46,43,64,60,50,46,65,72,59,58,50,75,40,80,45,80,33,49,50,76,69,47,58,73,45,40,66,58,61,71,75,104

Organism: Brettanomyces naardenensis (NCBI:txid13370)